Protein AF-A0A9E5BQ14-F1 (afdb_monomer_lite)

Foldseek 3Di:
DQPADQLGDPQDDPSCVQWPFAFDDDQDDDDPLADPVQWDWHAYPVRTIGIGGVSHTHTDGPPQDDFLDDVVDCVVPRDHDPFSFQWDKWKWAFFPQFQKTWIWTWGFRRQKTKIKIFMDHTNFFWWWKFKAQAFDPPIDSHDGPDTFDIDDRRGDMGIDMGRGGLVCQQPRFIKIWIAGVPDVVHTGIITTNHDQPDKDKWKWAFDPPLPKIWIWMWGFDPQKTKIKTFMDAQFEQWKFKFAAFPVDGHDGPGTFGGCNGRIGMDIGNHGPVVQVVGWIKIWTAHYPDPPHTGIITTD

pLDDT: mean 81.22, std 11.08, range [51.12, 97.94]

Secondary structure (DSSP, 8-state):
-TTPBTTB----THHHHHS-B-EESSPPPPPTT--GGGEEEEE-TTS-EEEEETTEEPB--TT--STT--TTTTGGGT---------EEEEEEE-TT----EEEEEEEETTEEEEEEEE---SS-EEEEEEESS-STTS---SEEEEE---SSS-EEEEEEESS-HHHHHHTTEEEEEEETTEEEEEEEEEEE---SSEEEEEEEE-TT----EEEEEEEETTEEEEEEEESSS--S-EEEEEEETTEEEEEEEEE---SSSEEEEEESS-HHHHHHS-EEEEEEETTEEEEEEEEEE-

Sequence (299 aa):
FTKDDPNVSNCAGGCALAWPPLITIEDPAPGEGVSAARIGTTARADGSKQVTFDSSPLYYYAKDEKPGDAMGQNVGGVWFVINNSQPTMIILGEQSGSGQTGTAVLSGWGSFTNVTINLSAGSLETELVHIHTGQCLPADLGGVAHALTSFEGGSGASLTNVEVSLSSLTAGGFAVNTHKAGEGSVYTSCGNIIASPDSLTIALGELNGSGQTGFATLSASGDQTQVVVSATAGISALAHIHEGSCATLGGVAHALSDTSGSISASAVEATLASLIAGSFAVNLHTDGNPGLYSSCGDI

Radius of gyration: 20.56 Å; chains: 1; bounding box: 52×46×59 Å

Structure (mmCIF, N/CA/C/O backbone):
data_AF-A0A9E5BQ14-F1
#
_entry.id   AF-A0A9E5BQ14-F1
#
loop_
_atom_site.group_PDB
_atom_site.id
_atom_site.type_symbol
_atom_site.label_atom_id
_atom_site.label_alt_id
_atom_site.label_comp_id
_atom_site.label_asym_id
_atom_site.label_entity_id
_atom_site.label_seq_id
_atom_site.pdbx_PDB_ins_code
_atom_site.Cartn_x
_atom_site.Cartn_y
_atom_site.Cartn_z
_atom_site.occupancy
_atom_site.B_iso_or_equiv
_atom_site.auth_seq_id
_atom_site.auth_comp_id
_atom_site.auth_asym_id
_atom_site.auth_atom_id
_atom_site.pdbx_PDB_model_num
ATOM 1 N N . PHE A 1 1 ? 15.850 0.105 -8.490 1.00 86.62 1 PHE A N 1
ATOM 2 C CA . PHE A 1 1 ? 17.199 0.645 -8.218 1.00 86.62 1 PHE A CA 1
ATOM 3 C C . PHE A 1 1 ? 17.140 2.142 -8.436 1.00 86.62 1 PHE A C 1
ATOM 5 O O . PHE A 1 1 ? 16.753 2.557 -9.514 1.00 86.62 1 PHE A O 1
ATOM 12 N N . THR A 1 2 ? 17.449 2.964 -7.436 1.00 79.19 2 THR A N 1
ATOM 13 C CA . THR A 1 2 ? 17.200 4.421 -7.508 1.00 79.19 2 THR A CA 1
ATOM 14 C C . THR A 1 2 ? 18.098 5.171 -8.485 1.00 79.19 2 THR A C 1
ATOM 16 O O . THR A 1 2 ? 17.890 6.356 -8.707 1.00 79.19 2 THR A O 1
ATOM 19 N N . LYS A 1 3 ? 19.107 4.504 -9.055 1.00 89.69 3 LYS A N 1
ATOM 20 C CA . LYS A 1 3 ? 19.948 5.077 -10.110 1.00 89.69 3 LYS A CA 1
ATOM 21 C C . LYS A 1 3 ? 19.473 4.718 -11.516 1.00 89.69 3 LYS A C 1
ATOM 23 O O . LYS A 1 3 ? 20.153 5.102 -12.456 1.00 89.69 3 LYS A O 1
ATOM 28 N N . ASP A 1 4 ? 18.398 3.948 -11.667 1.00 92.88 4 ASP A N 1
ATOM 29 C CA . ASP A 1 4 ? 17.767 3.725 -12.970 1.00 92.88 4 ASP A CA 1
ATOM 30 C C . ASP A 1 4 ? 16.881 4.914 -13.344 1.00 92.88 4 ASP A C 1
ATOM 32 O O . ASP A 1 4 ? 16.311 5.565 -12.467 1.00 92.88 4 ASP A O 1
ATOM 36 N N . ASP A 1 5 ? 16.734 5.149 -14.645 1.00 88.69 5 ASP A N 1
ATOM 37 C CA . ASP A 1 5 ? 15.731 6.065 -15.186 1.00 88.69 5 ASP A CA 1
ATOM 38 C C . ASP A 1 5 ? 14.496 5.261 -15.641 1.00 88.69 5 ASP A C 1
ATOM 40 O O . ASP A 1 5 ? 14.580 4.037 -15.820 1.00 88.69 5 ASP A O 1
ATOM 44 N N . PRO A 1 6 ? 13.335 5.904 -15.865 1.00 88.12 6 PRO A N 1
ATOM 45 C CA . PRO A 1 6 ? 12.161 5.216 -16.388 1.00 88.12 6 PRO A CA 1
ATOM 46 C C . PRO A 1 6 ? 12.477 4.450 -17.680 1.00 88.12 6 PRO A C 1
ATOM 48 O O . PRO A 1 6 ? 12.904 5.022 -18.681 1.00 88.12 6 PRO A O 1
ATOM 51 N N . ASN A 1 7 ? 12.254 3.138 -17.648 1.00 92.12 7 ASN A N 1
ATOM 52 C CA . ASN A 1 7 ? 12.563 2.169 -18.696 1.00 92.12 7 ASN A CA 1
ATOM 53 C C . ASN A 1 7 ? 14.042 2.130 -19.117 1.00 92.12 7 ASN A C 1
ATOM 55 O O . ASN A 1 7 ? 14.345 1.647 -20.204 1.00 92.12 7 ASN A O 1
ATOM 59 N N . VAL A 1 8 ? 14.986 2.567 -18.282 1.00 95.12 8 VAL A N 1
ATOM 60 C CA . VAL A 1 8 ? 16.423 2.493 -18.583 1.00 95.12 8 VAL A CA 1
ATOM 61 C C . VAL A 1 8 ? 17.176 1.905 -17.396 1.00 95.12 8 VAL A C 1
ATOM 63 O O . VAL A 1 8 ? 17.181 2.454 -16.299 1.00 95.12 8 VAL A O 1
ATOM 66 N N . SER A 1 9 ? 17.853 0.778 -17.630 1.00 96.12 9 SER A N 1
ATOM 67 C CA . SER A 1 9 ? 18.731 0.168 -16.632 1.00 96.12 9 SER A CA 1
ATOM 68 C C . SER A 1 9 ? 20.142 0.751 -16.702 1.00 96.12 9 SER A C 1
ATOM 70 O O . SER A 1 9 ? 20.840 0.583 -17.701 1.00 96.12 9 SER A O 1
ATOM 72 N N . ASN A 1 10 ? 20.594 1.334 -15.595 1.00 95.50 10 ASN A N 1
ATOM 73 C CA . ASN A 1 10 ? 21.969 1.777 -15.369 1.00 95.50 10 ASN A CA 1
ATOM 74 C C . ASN A 1 10 ? 22.814 0.705 -14.640 1.00 95.50 10 ASN A C 1
ATOM 76 O O . ASN A 1 10 ? 24.004 0.898 -14.377 1.00 95.50 10 ASN A O 1
ATOM 80 N N . CYS A 1 11 ? 22.225 -0.453 -14.319 1.00 95.56 11 CYS A N 1
ATOM 81 C CA . CYS A 1 11 ? 22.915 -1.581 -13.696 1.00 95.56 11 CYS A CA 1
ATOM 82 C C . CYS A 1 11 ? 23.506 -2.537 -14.745 1.00 95.56 11 CYS A C 1
ATOM 84 O O . CYS A 1 11 ? 22.791 -3.316 -15.376 1.00 95.56 11 CYS A O 1
ATOM 86 N N . ALA A 1 12 ? 24.832 -2.512 -14.910 1.00 93.75 12 ALA A N 1
ATOM 87 C CA . ALA A 1 12 ? 25.578 -3.378 -15.827 1.00 93.75 12 ALA A CA 1
ATOM 88 C C . ALA A 1 12 ? 26.864 -3.936 -15.187 1.00 93.75 12 ALA A C 1
ATOM 90 O O . ALA A 1 12 ? 27.286 -3.507 -14.108 1.00 93.75 12 ALA A O 1
ATOM 91 N N . GLY A 1 13 ? 27.501 -4.910 -15.846 1.00 93.19 13 GLY A N 1
ATOM 92 C CA . GLY A 1 13 ? 28.756 -5.512 -15.383 1.00 93.19 13 GLY A CA 1
ATOM 93 C C . GLY A 1 13 ? 28.634 -6.098 -13.974 1.00 93.19 13 GLY A C 1
ATOM 94 O O . GLY A 1 13 ? 27.704 -6.847 -13.691 1.00 93.19 13 GLY A O 1
ATOM 95 N N . GLY A 1 14 ? 29.542 -5.722 -13.068 1.00 93.75 14 GLY A N 1
ATOM 96 C CA . GLY A 1 14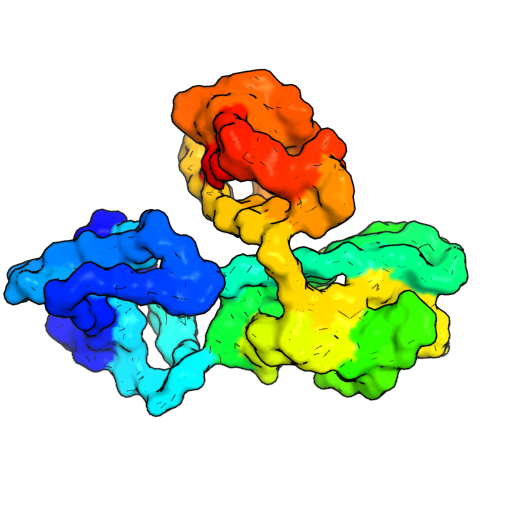 ? 29.525 -6.199 -11.679 1.00 93.75 14 GLY A CA 1
ATOM 97 C C . GLY A 1 14 ? 28.227 -5.893 -10.922 1.00 93.75 14 GLY A C 1
ATOM 98 O O . GLY A 1 14 ? 27.840 -6.673 -10.055 1.00 93.75 14 GLY A O 1
ATOM 99 N N . CYS A 1 15 ? 27.515 -4.818 -11.287 1.00 95.50 15 CYS A N 1
ATOM 100 C CA . CYS A 1 15 ? 26.188 -4.542 -10.738 1.00 95.50 15 CYS A CA 1
ATOM 101 C C . CYS A 1 15 ? 25.209 -5.664 -11.095 1.00 95.50 15 CYS A C 1
ATOM 103 O O . CYS A 1 15 ? 24.591 -6.231 -10.203 1.00 95.50 15 CYS A O 1
ATOM 105 N N . ALA A 1 16 ? 25.151 -6.044 -12.375 1.00 96.19 16 ALA A N 1
ATOM 106 C CA . ALA A 1 16 ? 24.256 -7.085 -12.876 1.00 96.19 16 ALA A CA 1
ATOM 107 C C . ALA A 1 16 ? 24.637 -8.501 -12.402 1.00 96.19 16 ALA A C 1
ATOM 109 O O . ALA A 1 16 ? 23.823 -9.412 -12.491 1.00 96.19 16 ALA A O 1
ATOM 110 N N . LEU A 1 17 ? 25.854 -8.702 -11.881 1.00 95.38 17 LEU A N 1
ATOM 111 C CA . LEU A 1 17 ? 26.227 -9.953 -11.210 1.00 95.38 17 LEU A CA 1
ATOM 112 C C . LEU A 1 17 ? 25.635 -10.041 -9.799 1.00 95.38 17 LEU A C 1
ATOM 114 O O . LEU A 1 17 ? 25.179 -11.103 -9.390 1.00 95.38 17 LEU A O 1
ATOM 118 N N . ALA A 1 18 ? 25.644 -8.934 -9.052 1.00 95.69 18 ALA A N 1
ATOM 119 C CA . ALA A 1 18 ? 25.029 -8.867 -7.726 1.00 95.69 18 ALA A CA 1
ATOM 120 C C . ALA A 1 18 ? 23.498 -8.729 -7.796 1.00 95.69 18 ALA A C 1
ATOM 122 O O . ALA A 1 18 ? 22.795 -9.195 -6.900 1.00 95.69 18 ALA A O 1
ATOM 123 N N . TRP A 1 19 ? 23.007 -8.113 -8.871 1.00 97.00 19 TRP A N 1
ATOM 124 C CA . TRP A 1 19 ? 21.605 -7.813 -9.137 1.00 97.00 19 TRP A CA 1
ATOM 125 C C . TRP A 1 19 ? 21.207 -8.284 -10.537 1.00 97.00 19 TRP A C 1
ATOM 127 O O . TRP A 1 19 ? 21.118 -7.464 -11.458 1.00 97.00 19 TRP A O 1
ATOM 137 N N . PRO A 1 20 ? 21.030 -9.599 -10.748 1.00 97.25 20 PRO A N 1
ATOM 138 C CA . PRO A 1 20 ? 20.687 -10.126 -12.062 1.00 97.25 20 PRO A CA 1
ATOM 139 C C . PRO A 1 20 ? 19.382 -9.514 -12.589 1.00 97.25 20 PRO A C 1
ATOM 141 O O . PRO A 1 20 ? 18.382 -9.514 -11.869 1.00 97.25 20 PRO A O 1
ATOM 144 N N . PRO A 1 21 ? 19.347 -8.986 -13.826 1.00 97.62 21 PRO A N 1
ATOM 145 C CA . PRO A 1 21 ? 18.123 -8.428 -14.389 1.00 97.62 21 PRO A CA 1
ATOM 146 C C . PRO A 1 21 ? 17.070 -9.523 -14.592 1.00 97.62 21 PRO A C 1
ATOM 148 O O . PRO A 1 21 ? 17.389 -10.642 -14.999 1.00 97.62 21 PRO A O 1
ATOM 151 N N . LEU A 1 22 ? 15.802 -9.190 -14.352 1.00 96.44 22 LEU A N 1
ATOM 152 C CA . LEU A 1 22 ? 14.678 -10.064 -14.674 1.00 96.44 22 LEU A CA 1
ATOM 153 C C . LEU A 1 22 ? 14.435 -10.041 -16.189 1.00 96.44 22 LEU A C 1
ATOM 155 O O . LEU A 1 22 ? 13.728 -9.176 -16.704 1.00 96.44 22 LEU A O 1
ATOM 159 N N . ILE A 1 23 ? 15.073 -10.962 -16.908 1.00 97.25 23 ILE A N 1
ATOM 160 C CA . ILE A 1 23 ? 14.964 -11.084 -18.367 1.00 97.25 23 ILE A CA 1
ATOM 161 C C . ILE A 1 23 ? 13.748 -11.927 -18.748 1.00 97.25 23 ILE A C 1
ATOM 163 O O . ILE A 1 23 ? 13.474 -12.949 -18.122 1.00 97.25 23 ILE A O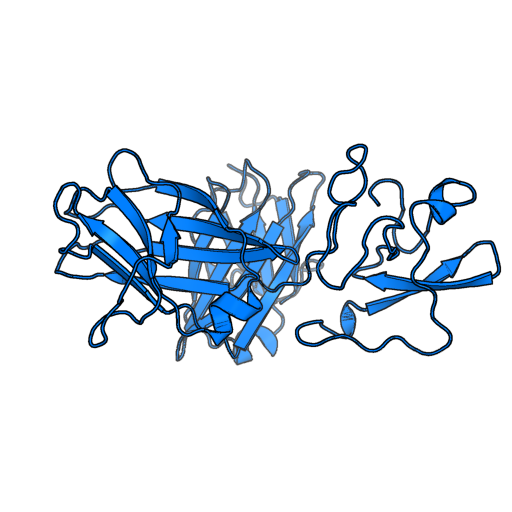 1
ATOM 167 N N . THR A 1 24 ? 13.056 -11.518 -19.809 1.00 96.38 24 THR A N 1
ATOM 168 C CA . THR A 1 24 ? 11.955 -12.269 -20.417 1.00 96.38 24 THR A CA 1
ATOM 169 C C . THR A 1 24 ? 12.159 -12.431 -21.921 1.00 96.38 24 THR A C 1
ATOM 171 O O . THR A 1 24 ? 12.806 -11.609 -22.570 1.00 96.38 24 THR A O 1
ATOM 174 N N . ILE A 1 25 ? 11.602 -13.507 -22.472 1.00 93.50 25 ILE A N 1
ATOM 175 C CA . ILE A 1 25 ? 11.537 -13.758 -23.920 1.00 93.50 25 ILE A CA 1
ATOM 176 C C . ILE A 1 25 ? 10.124 -13.443 -24.421 1.00 93.50 25 ILE A C 1
ATOM 178 O O . ILE A 1 25 ? 9.963 -12.724 -25.407 1.00 93.50 25 ILE A O 1
ATOM 182 N N . GLU A 1 26 ? 9.122 -13.926 -23.689 1.00 91.19 26 GLU A N 1
ATOM 183 C CA . GLU A 1 26 ? 7.700 -13.699 -23.941 1.00 91.19 26 GLU A CA 1
ATOM 184 C C . GLU A 1 26 ? 7.194 -12.441 -23.225 1.00 91.19 26 GLU A C 1
ATOM 186 O O . GLU A 1 26 ? 7.902 -11.831 -22.412 1.00 91.19 26 GLU A O 1
ATOM 191 N N . ASP A 1 27 ? 5.949 -12.063 -23.505 1.00 86.06 27 ASP A N 1
ATOM 192 C CA . ASP A 1 27 ? 5.287 -11.006 -22.752 1.00 86.06 27 ASP A CA 1
ATOM 193 C C . ASP A 1 27 ? 5.073 -11.457 -21.292 1.00 86.06 27 ASP A C 1
ATOM 195 O O . ASP A 1 27 ? 4.514 -12.532 -21.044 1.00 86.06 27 ASP A O 1
ATOM 199 N N . PRO A 1 28 ? 5.559 -10.682 -20.305 1.00 88.81 28 PRO A N 1
ATOM 200 C CA . PRO A 1 28 ? 5.472 -11.057 -18.901 1.00 88.81 28 PRO A CA 1
ATOM 201 C C . PRO A 1 28 ? 4.018 -11.038 -18.420 1.00 88.81 28 PRO A C 1
ATOM 203 O O . PRO A 1 28 ? 3.300 -10.056 -18.603 1.00 88.81 28 PRO A O 1
ATOM 206 N N . ALA A 1 29 ? 3.599 -12.115 -17.758 1.00 81.56 29 ALA A N 1
ATOM 207 C CA . ALA A 1 29 ? 2.299 -12.182 -17.103 1.00 81.56 29 ALA A CA 1
ATOM 208 C C . ALA A 1 29 ? 2.391 -11.627 -15.668 1.00 81.56 29 ALA A C 1
ATOM 210 O O . ALA A 1 29 ? 3.352 -11.944 -14.957 1.00 81.56 29 ALA A O 1
ATOM 211 N N . PRO A 1 30 ? 1.409 -10.829 -15.214 1.00 73.56 30 PRO A N 1
ATOM 212 C CA . PRO A 1 30 ? 1.342 -10.405 -13.823 1.00 73.56 30 PRO A CA 1
ATOM 213 C C . PRO A 1 30 ? 1.108 -11.603 -12.891 1.00 73.56 30 PRO A C 1
ATOM 215 O O . PRO A 1 30 ? 0.369 -12.533 -13.219 1.00 73.56 30 PRO A O 1
ATOM 218 N N . GLY A 1 31 ? 1.725 -11.559 -11.709 1.00 67.69 31 GLY A N 1
ATOM 219 C CA . GLY A 1 31 ? 1.365 -12.442 -10.600 1.00 67.69 31 GLY A CA 1
ATOM 220 C C . GLY A 1 31 ? 0.017 -12.062 -9.978 1.00 67.69 31 GLY A C 1
ATOM 221 O O . GLY A 1 31 ? -0.567 -11.026 -10.296 1.00 67.69 31 GLY A O 1
ATOM 222 N N . GLU A 1 32 ? -0.473 -12.890 -9.060 1.00 57.09 32 GLU A N 1
ATOM 223 C CA . GLU A 1 32 ? -1.693 -12.595 -8.301 1.00 57.09 32 GLU A CA 1
ATOM 224 C C . GLU A 1 32 ? -1.582 -11.241 -7.570 1.00 57.09 32 GLU A C 1
ATOM 226 O O . GLU A 1 32 ? -0.540 -10.911 -7.001 1.00 57.09 32 GLU A O 1
ATOM 231 N N . GLY A 1 33 ? -2.639 -10.423 -7.634 1.00 51.12 33 GLY A N 1
ATOM 232 C CA . GLY A 1 33 ? -2.662 -9.079 -7.041 1.00 51.12 33 GLY A CA 1
ATOM 233 C C . GLY A 1 33 ? -1.842 -8.015 -7.788 1.00 51.12 33 GLY A C 1
ATOM 234 O O . GLY A 1 33 ? -1.763 -6.874 -7.330 1.00 51.12 33 GLY A O 1
ATOM 235 N N . VAL A 1 34 ? -1.232 -8.348 -8.930 1.00 61.62 34 VAL A N 1
ATOM 236 C CA . VAL A 1 34 ? -0.487 -7.410 -9.783 1.00 61.62 34 VAL A CA 1
ATOM 237 C C . VAL A 1 34 ? -1.367 -6.960 -10.951 1.00 61.62 34 VAL A C 1
ATOM 239 O O . VAL A 1 34 ? -1.858 -7.780 -11.724 1.00 61.62 34 VAL A O 1
ATOM 242 N N . SER A 1 35 ? -1.544 -5.648 -11.127 1.00 62.16 35 SER A N 1
ATOM 243 C CA . SER A 1 35 ? -2.227 -5.119 -12.316 1.00 62.16 35 SER A CA 1
ATOM 244 C C . SER A 1 35 ? -1.367 -5.318 -13.565 1.00 62.16 35 SER A C 1
ATOM 246 O O . SER A 1 35 ? -0.206 -4.905 -13.598 1.00 62.16 35 SER A O 1
ATOM 248 N N . ALA A 1 36 ? -1.954 -5.886 -14.623 1.00 71.50 36 ALA A N 1
ATOM 249 C CA . ALA A 1 36 ? -1.288 -6.063 -15.915 1.00 71.50 36 ALA A CA 1
ATOM 250 C C . ALA A 1 36 ? -0.784 -4.735 -16.507 1.00 71.50 36 ALA A C 1
ATOM 252 O O . ALA A 1 36 ? 0.254 -4.716 -17.156 1.00 71.50 36 ALA A O 1
ATOM 253 N N . ALA A 1 37 ? -1.478 -3.622 -16.243 1.00 74.56 37 ALA A N 1
ATOM 254 C CA . ALA A 1 37 ? -1.110 -2.299 -16.753 1.00 74.56 37 ALA A CA 1
ATOM 255 C C . ALA A 1 37 ? 0.212 -1.766 -16.173 1.00 74.56 37 ALA A C 1
ATOM 257 O O . ALA A 1 37 ? 0.842 -0.897 -16.770 1.00 74.56 37 ALA A O 1
ATOM 258 N N . ARG A 1 38 ? 0.634 -2.288 -15.016 1.00 75.62 38 ARG A N 1
ATOM 259 C CA . ARG A 1 38 ? 1.880 -1.897 -14.343 1.00 75.62 38 ARG A CA 1
ATOM 260 C C . ARG A 1 38 ? 3.075 -2.699 -14.834 1.00 75.62 38 ARG A C 1
ATOM 262 O O . ARG A 1 38 ? 4.209 -2.312 -14.573 1.00 75.62 38 ARG A O 1
ATOM 269 N N . ILE A 1 39 ? 2.837 -3.809 -15.529 1.00 87.31 39 ILE A N 1
ATOM 270 C CA . ILE A 1 39 ? 3.883 -4.678 -16.052 1.00 87.31 39 ILE A CA 1
ATOM 271 C C . ILE A 1 39 ? 4.241 -4.245 -17.470 1.00 87.31 39 ILE A C 1
ATOM 273 O O . ILE A 1 39 ? 3.391 -4.139 -18.350 1.00 87.31 39 ILE A O 1
ATOM 277 N N . GLY A 1 40 ? 5.530 -4.021 -17.692 1.00 91.94 40 GLY A N 1
ATOM 278 C CA . GLY A 1 40 ? 6.072 -3.652 -18.988 1.00 91.94 40 GLY A CA 1
ATOM 279 C C . GLY A 1 40 ? 7.380 -4.366 -19.275 1.00 91.94 40 GLY A C 1
ATOM 280 O O . GLY A 1 40 ? 7.805 -5.279 -18.562 1.00 91.94 40 GLY A O 1
ATOM 281 N N . THR A 1 41 ? 8.035 -3.938 -20.350 1.00 96.75 41 THR A N 1
ATOM 282 C CA . THR A 1 41 ? 9.391 -4.381 -20.665 1.00 96.75 41 THR A CA 1
ATOM 283 C C . THR A 1 41 ? 10.232 -3.233 -21.205 1.00 96.75 41 THR A C 1
ATOM 285 O O . THR A 1 41 ? 9.706 -2.287 -21.788 1.00 96.75 41 THR A O 1
ATOM 288 N N . THR A 1 42 ? 11.548 -3.333 -21.032 1.00 96.75 42 THR A N 1
ATOM 289 C CA . THR A 1 42 ? 12.526 -2.441 -21.653 1.00 96.75 42 THR A CA 1
ATOM 290 C C . THR A 1 42 ? 13.673 -3.222 -22.285 1.00 96.75 42 THR A C 1
ATOM 292 O O . THR A 1 42 ? 14.011 -4.325 -21.850 1.00 96.75 42 THR A O 1
ATOM 295 N N . ALA A 1 43 ? 14.276 -2.655 -23.328 1.00 96.38 43 ALA A N 1
ATOM 296 C CA . ALA A 1 43 ? 15.465 -3.205 -23.957 1.00 96.38 43 ALA A CA 1
ATOM 297 C C . ALA A 1 43 ? 16.724 -2.786 -23.187 1.00 96.38 43 ALA A C 1
ATOM 299 O O . ALA A 1 43 ? 16.926 -1.614 -22.868 1.00 96.38 43 ALA A O 1
ATOM 300 N N . ARG A 1 44 ? 17.604 -3.749 -22.924 1.00 95.94 44 ARG A N 1
ATOM 301 C CA . ARG A 1 44 ? 18.932 -3.506 -22.360 1.00 95.94 44 ARG A CA 1
ATOM 302 C C . ARG A 1 44 ? 19.951 -3.246 -23.469 1.00 95.94 44 ARG A C 1
ATOM 304 O O . ARG A 1 44 ? 19.738 -3.587 -24.631 1.00 95.94 44 ARG A O 1
ATOM 311 N N . ALA A 1 45 ? 21.102 -2.684 -23.097 1.00 90.38 45 ALA A N 1
ATOM 312 C CA . ALA A 1 45 ? 22.192 -2.384 -24.032 1.00 90.38 45 ALA A CA 1
ATOM 313 C C . ALA A 1 45 ? 22.765 -3.629 -24.740 1.00 90.38 45 ALA A C 1
ATOM 315 O O . ALA A 1 45 ? 23.318 -3.517 -25.830 1.00 90.38 45 ALA A O 1
ATOM 316 N N . ASP A 1 46 ? 22.624 -4.810 -24.133 1.00 89.88 46 ASP A N 1
ATOM 317 C CA . ASP A 1 46 ? 23.017 -6.101 -24.712 1.00 89.88 46 ASP A CA 1
ATOM 318 C C . ASP A 1 46 ? 21.939 -6.719 -25.629 1.00 89.88 46 ASP A C 1
ATOM 320 O O . ASP A 1 46 ? 22.132 -7.812 -26.157 1.00 89.88 46 ASP A O 1
ATOM 324 N N . GLY A 1 47 ? 20.814 -6.026 -25.835 1.00 92.38 47 GLY A N 1
ATOM 325 C CA . GLY A 1 47 ? 19.693 -6.471 -26.661 1.00 92.38 47 GLY A CA 1
ATOM 326 C C . GLY A 1 47 ? 18.692 -7.381 -25.945 1.00 92.38 47 GLY A C 1
ATOM 327 O O . GLY A 1 47 ? 17.671 -7.727 -26.537 1.00 92.38 47 GLY A O 1
ATOM 328 N N . SER A 1 48 ? 18.937 -7.761 -24.687 1.00 95.88 48 SER A N 1
ATOM 329 C CA . SER A 1 48 ? 17.968 -8.536 -23.906 1.00 95.88 48 SER A CA 1
ATOM 330 C C . SER A 1 48 ? 16.762 -7.686 -23.486 1.00 95.88 48 SER A C 1
ATOM 332 O O . SER A 1 48 ? 16.859 -6.467 -23.315 1.00 95.88 48 SER A O 1
ATOM 334 N N . LYS A 1 49 ? 15.602 -8.333 -23.326 1.00 97.69 49 LYS A N 1
ATOM 335 C CA . LYS A 1 49 ? 14.360 -7.695 -22.878 1.00 97.69 49 LYS A CA 1
ATOM 336 C C . LYS A 1 49 ? 14.188 -7.928 -21.376 1.00 97.69 49 LYS A C 1
ATOM 338 O O . LYS A 1 49 ? 14.108 -9.067 -20.924 1.00 97.69 49 LYS A O 1
ATOM 343 N N . GLN A 1 50 ? 14.147 -6.853 -20.603 1.00 97.94 50 GLN A N 1
ATOM 344 C CA . GLN A 1 50 ? 13.992 -6.877 -19.151 1.00 97.94 50 GLN A CA 1
ATOM 345 C C . GLN A 1 50 ? 12.570 -6.485 -18.766 1.00 97.94 50 GLN A C 1
ATOM 347 O O . GLN A 1 50 ? 12.006 -5.567 -19.357 1.00 97.94 50 GLN A O 1
ATOM 352 N N . VAL A 1 51 ? 12.001 -7.152 -17.767 1.00 96.69 51 VAL A N 1
ATOM 353 C CA . VAL A 1 51 ? 10.683 -6.810 -17.222 1.00 96.69 51 VAL A CA 1
ATOM 354 C C . VAL A 1 51 ? 10.769 -5.502 -16.434 1.00 96.69 51 VAL A C 1
ATOM 356 O O . VAL A 1 51 ? 11.735 -5.267 -15.700 1.00 96.69 51 VAL A O 1
ATOM 359 N N . THR A 1 52 ? 9.755 -4.655 -16.582 1.00 93.75 52 THR A N 1
ATOM 360 C CA . THR A 1 52 ? 9.580 -3.428 -15.804 1.00 93.75 52 THR A CA 1
ATOM 361 C C . THR A 1 52 ? 8.287 -3.478 -14.996 1.00 93.75 52 THR A C 1
ATOM 363 O O . THR A 1 52 ? 7.329 -4.153 -15.372 1.00 93.75 52 THR A O 1
ATOM 366 N N . PHE A 1 53 ? 8.272 -2.759 -13.877 1.00 87.75 53 PHE A N 1
ATOM 367 C CA . PHE A 1 53 ? 7.080 -2.484 -13.080 1.00 87.75 53 PHE A CA 1
ATOM 368 C C . PHE A 1 53 ? 6.958 -0.974 -12.894 1.00 87.75 53 PHE A C 1
ATOM 370 O O . PHE A 1 53 ? 7.905 -0.363 -12.402 1.00 87.75 53 PHE A O 1
ATOM 377 N N . ASP A 1 54 ? 5.856 -0.358 -13.321 1.00 80.94 54 ASP A N 1
ATOM 378 C CA . ASP A 1 54 ? 5.693 1.105 -13.384 1.00 80.94 54 ASP A CA 1
ATOM 379 C C . ASP A 1 54 ? 6.915 1.795 -14.010 1.00 80.94 54 ASP A C 1
ATOM 381 O O . ASP A 1 54 ? 7.500 2.730 -13.467 1.00 80.94 54 ASP A O 1
ATOM 385 N N . SER A 1 55 ? 7.366 1.268 -15.152 1.00 86.56 55 SER A N 1
ATOM 386 C CA . SER A 1 55 ? 8.587 1.701 -15.847 1.00 86.56 55 SER A CA 1
ATOM 387 C C . SER A 1 55 ? 9.907 1.504 -15.080 1.00 86.56 55 SER A C 1
ATOM 389 O O . SER A 1 55 ? 10.962 1.833 -15.612 1.00 86.56 55 SER A O 1
ATOM 391 N N . SER A 1 56 ? 9.913 0.927 -13.879 1.00 90.56 56 SER A N 1
ATOM 392 C CA . SER A 1 56 ? 11.145 0.594 -13.152 1.00 90.56 56 SER A CA 1
ATOM 393 C C . SER A 1 56 ? 11.690 -0.768 -13.596 1.00 90.56 56 SER A C 1
ATOM 395 O O . SER A 1 56 ? 10.966 -1.761 -13.482 1.00 90.56 56 SER A O 1
ATOM 397 N N . PRO A 1 57 ? 12.947 -0.875 -14.068 1.00 96.25 57 PRO A N 1
ATOM 398 C CA . PRO A 1 57 ? 13.565 -2.164 -14.379 1.00 96.25 57 PRO A CA 1
ATOM 399 C C . PRO A 1 57 ? 13.632 -3.087 -13.154 1.00 96.25 57 PRO A C 1
ATOM 401 O O . PRO A 1 57 ? 14.038 -2.669 -12.067 1.00 96.25 57 PRO A O 1
ATOM 404 N N . LEU A 1 58 ? 13.243 -4.353 -13.332 1.00 94.88 58 LEU A N 1
ATOM 405 C CA . LEU A 1 58 ? 13.206 -5.352 -12.261 1.00 94.88 58 LEU A CA 1
ATOM 406 C C . LEU A 1 58 ? 14.471 -6.206 -12.216 1.00 94.88 58 LEU A C 1
ATOM 408 O O . LEU A 1 58 ? 15.005 -6.609 -13.252 1.00 94.88 58 LEU A O 1
ATOM 412 N N . TYR A 1 59 ? 14.919 -6.528 -11.006 1.00 95.88 59 TYR A N 1
ATOM 413 C CA . TYR A 1 59 ? 16.115 -7.329 -10.757 1.00 95.88 59 TYR A CA 1
ATOM 414 C C . TYR A 1 59 ? 15.848 -8.345 -9.656 1.00 95.88 59 TYR A C 1
ATOM 416 O O . TYR A 1 59 ? 15.068 -8.092 -8.740 1.00 95.88 59 TYR A O 1
ATOM 424 N N . TYR A 1 60 ? 16.561 -9.458 -9.730 1.00 94.06 60 TYR A N 1
ATOM 425 C CA . TYR A 1 60 ? 16.787 -10.349 -8.604 1.00 94.06 60 TYR A CA 1
ATOM 426 C C . TYR A 1 60 ? 17.932 -9.824 -7.742 1.00 94.06 60 TYR A C 1
ATOM 428 O O . TYR A 1 60 ? 18.750 -9.027 -8.207 1.00 94.06 60 TYR A O 1
ATOM 436 N N . TYR A 1 61 ? 18.048 -10.334 -6.517 1.00 93.94 61 TYR A N 1
ATOM 437 C CA . TYR A 1 61 ? 19.257 -10.186 -5.720 1.00 93.94 61 TYR A CA 1
ATOM 438 C C . TYR A 1 61 ? 19.986 -11.523 -5.612 1.00 93.94 61 TYR A C 1
ATOM 440 O O . TYR A 1 61 ? 19.398 -12.533 -5.244 1.00 93.94 61 TYR A O 1
ATOM 448 N N . ALA A 1 62 ? 21.288 -11.540 -5.901 1.00 94.19 62 ALA A N 1
ATOM 449 C CA . ALA A 1 62 ? 22.067 -12.779 -5.969 1.00 94.19 62 ALA A CA 1
ATOM 450 C C . ALA A 1 62 ? 22.204 -13.529 -4.629 1.00 94.19 62 ALA A C 1
ATOM 452 O O . ALA A 1 62 ? 22.698 -14.654 -4.622 1.00 94.19 62 ALA A O 1
ATOM 453 N N . LYS A 1 63 ? 21.829 -12.907 -3.502 1.00 87.94 63 LYS A N 1
ATOM 454 C CA . LYS A 1 63 ? 21.835 -13.553 -2.180 1.00 87.94 63 LYS A CA 1
ATOM 455 C C . LYS A 1 63 ? 20.449 -13.959 -1.682 1.00 87.94 63 LYS A C 1
ATOM 457 O O . LYS A 1 63 ? 20.373 -14.514 -0.594 1.00 87.94 63 LYS A O 1
ATOM 462 N N . ASP A 1 64 ? 19.388 -13.661 -2.426 1.00 86.38 64 ASP A N 1
ATOM 463 C CA . ASP A 1 64 ? 18.073 -14.215 -2.113 1.00 86.38 64 ASP A CA 1
ATOM 464 C C . ASP A 1 64 ? 18.083 -15.699 -2.522 1.00 86.38 64 ASP A C 1
ATOM 466 O O . ASP A 1 64 ? 18.431 -16.035 -3.656 1.00 86.38 64 ASP A O 1
ATOM 470 N N . GLU A 1 65 ? 17.757 -16.601 -1.594 1.00 84.06 65 GLU A N 1
ATOM 471 C CA . GLU A 1 65 ? 17.875 -18.055 -1.790 1.00 84.06 65 GLU A CA 1
ATOM 472 C C . GLU A 1 65 ? 16.517 -18.726 -2.013 1.00 84.06 65 GLU A C 1
ATOM 474 O O . GLU A 1 65 ? 16.428 -19.768 -2.668 1.00 84.06 65 GLU A O 1
ATOM 479 N N . LYS A 1 66 ? 15.445 -18.135 -1.482 1.00 78.81 66 LYS A N 1
ATOM 480 C CA . LYS A 1 66 ? 14.078 -18.649 -1.606 1.00 78.81 66 LYS A CA 1
ATOM 481 C C . LYS A 1 66 ? 13.078 -17.532 -1.923 1.00 78.81 66 LYS A C 1
ATOM 483 O O . LYS A 1 66 ? 13.324 -16.367 -1.611 1.00 78.81 66 LYS A O 1
ATOM 488 N N . PRO A 1 67 ? 11.914 -17.874 -2.508 1.00 73.00 67 PRO A N 1
ATOM 489 C CA . PRO A 1 67 ? 10.831 -16.916 -2.690 1.00 73.00 67 PRO A CA 1
ATOM 490 C C . PRO A 1 67 ? 10.482 -16.199 -1.380 1.00 73.00 67 PRO A C 1
ATOM 492 O O . PRO A 1 67 ? 10.316 -16.839 -0.341 1.00 73.00 67 PRO A O 1
ATOM 495 N N . GLY A 1 68 ? 10.359 -14.874 -1.450 1.00 65.00 68 GLY A N 1
ATOM 496 C CA . GLY A 1 68 ? 10.057 -14.022 -0.299 1.00 65.00 68 GLY A CA 1
ATOM 497 C C . GLY A 1 68 ? 11.281 -13.482 0.440 1.00 65.00 68 GLY A C 1
ATOM 498 O O . GLY A 1 68 ? 11.106 -12.598 1.278 1.00 65.00 68 GLY A O 1
ATOM 499 N N . ASP A 1 69 ? 12.494 -13.945 0.121 1.00 73.62 69 ASP A N 1
ATOM 500 C CA . ASP A 1 69 ? 13.704 -13.272 0.585 1.00 73.62 69 ASP A CA 1
ATOM 501 C C . ASP A 1 69 ? 13.769 -11.850 0.008 1.00 73.62 69 ASP A C 1
ATOM 503 O O . ASP A 1 69 ? 13.398 -11.589 -1.137 1.00 73.62 69 ASP A O 1
ATOM 507 N N . ALA A 1 70 ? 14.213 -10.923 0.850 1.00 73.31 70 ALA A N 1
ATOM 508 C CA . ALA A 1 70 ? 14.375 -9.513 0.529 1.00 73.31 70 ALA A CA 1
ATOM 509 C C . ALA A 1 70 ? 15.711 -9.000 1.086 1.00 73.31 70 ALA A C 1
ATOM 511 O O . ALA A 1 70 ? 15.803 -7.873 1.575 1.00 73.31 70 ALA A O 1
ATOM 512 N N . MET A 1 71 ? 16.765 -9.826 1.052 1.00 75.25 71 MET A N 1
ATOM 513 C CA . MET A 1 71 ? 18.069 -9.485 1.644 1.00 75.25 71 MET A CA 1
ATOM 514 C C . MET A 1 71 ? 18.756 -8.332 0.907 1.00 75.25 71 MET A C 1
ATOM 516 O O . MET A 1 71 ? 19.683 -7.708 1.425 1.00 75.25 71 MET A O 1
ATOM 520 N N . GLY A 1 72 ? 18.296 -8.052 -0.310 1.00 77.69 72 GLY A N 1
ATOM 521 C CA . GLY A 1 72 ? 18.707 -6.907 -1.103 1.00 77.69 72 GLY A CA 1
ATOM 522 C C . GLY A 1 72 ? 18.092 -5.577 -0.648 1.00 77.69 72 GLY A C 1
ATOM 523 O O . GLY A 1 72 ? 18.576 -4.510 -1.040 1.00 77.69 72 GLY A O 1
ATOM 524 N N . GLN A 1 73 ? 17.040 -5.605 0.172 1.00 75.94 73 GLN A N 1
ATOM 525 C CA . GLN A 1 73 ? 16.333 -4.399 0.587 1.00 75.94 73 GLN A CA 1
ATOM 526 C C . GLN A 1 73 ? 17.286 -3.393 1.240 1.00 75.94 73 GLN A C 1
ATOM 528 O O . GLN A 1 73 ? 18.030 -3.703 2.168 1.00 75.94 73 GLN A O 1
ATOM 533 N N . ASN A 1 74 ? 17.233 -2.160 0.745 1.00 65.81 74 ASN A N 1
ATOM 534 C CA . ASN A 1 74 ? 18.033 -1.018 1.168 1.00 65.81 74 ASN A CA 1
ATOM 535 C C . ASN A 1 74 ? 19.563 -1.215 1.078 1.00 65.81 74 ASN A C 1
ATOM 537 O O . ASN A 1 74 ? 20.332 -0.430 1.641 1.00 65.81 74 ASN A O 1
ATOM 541 N N . VAL A 1 75 ? 20.053 -2.228 0.353 1.00 72.25 75 VAL A N 1
ATOM 542 C CA . VAL A 1 75 ? 21.497 -2.422 0.166 1.00 72.25 75 VAL A CA 1
ATOM 543 C C . VAL A 1 75 ? 22.087 -1.190 -0.521 1.00 72.25 75 VAL A C 1
ATOM 545 O O . VAL A 1 75 ? 21.658 -0.772 -1.596 1.00 72.25 75 VAL A O 1
ATOM 548 N N . GLY A 1 76 ? 23.072 -0.570 0.130 1.00 73.00 76 GLY A N 1
ATOM 549 C CA . GLY A 1 76 ? 23.714 0.649 -0.364 1.00 73.00 76 GLY A CA 1
ATOM 550 C C . GLY A 1 76 ? 22.786 1.864 -0.485 1.00 73.00 76 GLY A C 1
ATOM 551 O O . GLY A 1 76 ? 23.160 2.807 -1.175 1.00 73.00 76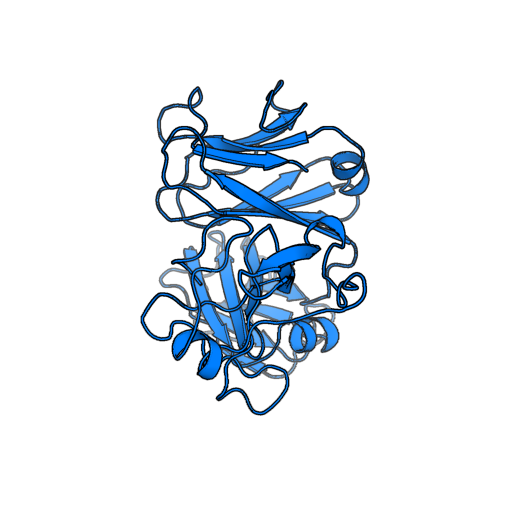 GLY A O 1
ATOM 552 N N . GLY A 1 77 ? 21.595 1.843 0.129 1.00 70.12 77 GLY A N 1
ATOM 553 C CA . GLY A 1 77 ? 20.629 2.948 0.088 1.00 70.12 77 GLY A CA 1
ATOM 554 C C . GLY A 1 77 ? 19.942 3.161 -1.263 1.00 70.12 77 GLY A C 1
ATOM 555 O O . GLY A 1 77 ? 19.346 4.210 -1.489 1.00 70.12 77 GLY A O 1
ATOM 556 N N . VAL A 1 78 ? 20.079 2.215 -2.197 1.00 75.44 78 VAL A N 1
ATOM 557 C CA . VAL A 1 78 ? 19.667 2.407 -3.601 1.00 75.44 78 VAL A CA 1
ATOM 558 C C . VAL A 1 78 ? 18.872 1.239 -4.181 1.00 75.44 78 VAL A C 1
ATOM 560 O O . VAL A 1 78 ? 18.337 1.339 -5.28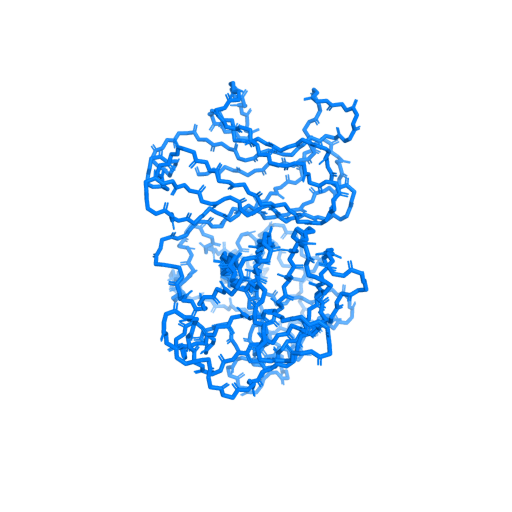7 1.00 75.44 78 VAL A O 1
ATOM 563 N N . TRP A 1 79 ? 18.770 0.133 -3.450 1.00 81.25 79 TRP A N 1
ATOM 564 C CA . TRP A 1 79 ? 18.041 -1.056 -3.869 1.00 81.25 79 TRP A CA 1
ATOM 565 C C . TRP A 1 79 ? 16.809 -1.243 -3.012 1.00 81.25 79 TRP A C 1
ATOM 567 O O . TRP A 1 79 ? 16.911 -1.280 -1.793 1.00 81.25 79 TRP A O 1
ATOM 577 N N . PHE A 1 80 ? 15.651 -1.352 -3.650 1.00 75.19 80 PHE A N 1
ATOM 578 C CA . PHE A 1 80 ? 14.382 -1.474 -2.954 1.00 75.19 80 PHE A CA 1
ATOM 579 C C . PHE A 1 80 ? 13.534 -2.541 -3.632 1.00 75.19 80 PHE A C 1
ATOM 581 O O . PHE A 1 80 ? 13.488 -2.602 -4.864 1.00 75.19 80 PHE A O 1
ATOM 588 N N . VAL A 1 81 ? 12.893 -3.378 -2.821 1.00 77.75 81 VAL A N 1
ATOM 589 C CA . VAL A 1 81 ? 11.881 -4.333 -3.266 1.00 77.75 81 VAL A CA 1
ATOM 590 C C . VAL A 1 81 ? 10.713 -3.550 -3.848 1.00 77.75 81 VAL A C 1
ATOM 592 O O . VAL A 1 81 ? 10.250 -2.576 -3.251 1.00 77.75 81 VAL A O 1
ATOM 595 N N . ILE A 1 82 ? 10.228 -3.984 -5.009 1.00 73.81 82 ILE A N 1
ATOM 596 C CA . ILE A 1 82 ? 8.977 -3.469 -5.553 1.00 73.81 82 ILE A CA 1
ATOM 597 C C . ILE A 1 82 ? 7.846 -3.964 -4.665 1.00 73.81 82 ILE A C 1
ATOM 599 O O . ILE A 1 82 ? 7.540 -5.156 -4.619 1.00 73.81 82 ILE A O 1
ATOM 603 N N . ASN A 1 83 ? 7.240 -3.031 -3.940 1.00 61.69 83 ASN A N 1
ATOM 604 C CA . ASN A 1 83 ? 6.047 -3.315 -3.177 1.00 61.69 83 ASN A CA 1
ATOM 605 C C . ASN A 1 83 ? 4.835 -3.278 -4.119 1.00 61.69 83 ASN A C 1
ATOM 607 O O . ASN A 1 83 ? 4.364 -2.206 -4.493 1.00 61.69 83 ASN A O 1
ATOM 611 N N . ASN A 1 84 ? 4.354 -4.456 -4.517 1.00 53.66 84 ASN A N 1
ATOM 612 C CA . ASN A 1 84 ? 3.067 -4.608 -5.197 1.00 53.66 84 ASN A CA 1
ATOM 613 C C . ASN A 1 84 ? 1.953 -5.067 -4.235 1.00 53.66 84 ASN A C 1
ATOM 615 O O . ASN A 1 84 ? 0.827 -5.308 -4.657 1.00 53.66 84 ASN A O 1
ATOM 619 N N . SER A 1 85 ? 2.228 -5.205 -2.937 1.00 56.09 85 SER A N 1
ATOM 620 C CA . SER A 1 85 ? 1.164 -5.536 -1.994 1.00 56.09 85 SER A CA 1
ATOM 621 C C . SER A 1 85 ? 0.226 -4.341 -1.916 1.00 56.09 85 SER A C 1
ATOM 623 O O . SER A 1 85 ? 0.604 -3.294 -1.389 1.00 56.09 85 SER A O 1
ATOM 625 N N . GLN A 1 86 ? -0.987 -4.488 -2.449 1.00 60.19 86 GLN A N 1
ATOM 626 C CA . GLN A 1 86 ? -2.033 -3.510 -2.193 1.00 60.19 86 GLN A CA 1
ATOM 627 C C . GLN A 1 86 ? -2.228 -3.457 -0.675 1.00 60.19 86 GLN A C 1
ATOM 629 O O . GLN A 1 86 ? -2.484 -4.504 -0.064 1.00 60.19 86 GLN A O 1
ATOM 634 N N . PRO A 1 87 ? -2.018 -2.295 -0.036 1.00 67.75 87 PRO A N 1
ATOM 635 C CA . PRO A 1 87 ? -2.212 -2.177 1.391 1.00 67.75 87 PRO A CA 1
ATOM 636 C C . PRO A 1 87 ? -3.644 -2.577 1.733 1.00 67.75 87 PRO A C 1
ATOM 638 O O . PRO A 1 87 ? -4.606 -2.118 1.124 1.00 67.75 87 PRO A O 1
ATOM 641 N N . THR A 1 88 ? -3.787 -3.454 2.714 1.00 74.50 88 THR A N 1
ATOM 642 C CA . THR A 1 88 ? -5.096 -3.847 3.217 1.00 74.50 88 THR A CA 1
ATOM 643 C C . THR A 1 88 ? -5.510 -2.863 4.300 1.00 74.50 88 THR A C 1
ATOM 645 O O . THR A 1 88 ? -4.864 -2.763 5.343 1.00 74.50 88 THR A O 1
ATOM 648 N N . MET A 1 89 ? -6.581 -2.120 4.039 1.00 73.31 89 MET A N 1
ATOM 649 C CA . MET A 1 89 ? -7.225 -1.254 5.018 1.00 73.31 89 MET A CA 1
ATOM 650 C C . MET A 1 89 ? -8.228 -2.051 5.845 1.00 73.31 89 MET A C 1
ATOM 652 O O . MET A 1 89 ? -9.165 -2.624 5.300 1.00 73.31 89 MET A O 1
ATOM 656 N N . ILE A 1 90 ? -8.088 -1.983 7.163 1.00 81.12 90 ILE A N 1
ATOM 657 C CA . ILE A 1 90 ? -9.050 -2.502 8.126 1.00 81.12 90 ILE A CA 1
ATOM 658 C C . ILE A 1 90 ? -9.648 -1.335 8.909 1.00 81.12 90 ILE A C 1
ATOM 660 O O . ILE A 1 90 ? -8.919 -0.521 9.480 1.00 81.12 90 ILE A O 1
ATOM 664 N N . ILE A 1 91 ? -10.977 -1.268 8.965 1.00 76.44 91 ILE A N 1
ATOM 665 C CA . ILE A 1 91 ? -11.689 -0.346 9.852 1.00 76.44 91 ILE A CA 1
ATOM 666 C C . ILE A 1 91 ? -11.753 -0.950 11.250 1.00 76.44 91 ILE A C 1
ATOM 668 O O . ILE A 1 91 ? -12.202 -2.083 11.421 1.00 76.44 91 ILE A O 1
ATOM 672 N N . LEU A 1 92 ? -11.323 -0.180 12.246 1.00 83.50 92 LEU A N 1
ATOM 673 C CA . LEU A 1 92 ? -11.449 -0.527 13.654 1.00 83.50 92 LEU A CA 1
ATOM 674 C C . LEU A 1 92 ? -12.738 0.100 14.187 1.00 83.50 92 LEU A C 1
ATOM 676 O O . LEU A 1 92 ? -12.799 1.301 14.461 1.00 83.50 92 LEU A O 1
ATOM 680 N N . GLY A 1 93 ? -13.781 -0.721 14.278 1.00 80.44 93 GLY A N 1
ATOM 681 C CA . GLY A 1 93 ? -15.076 -0.319 14.812 1.00 80.44 93 GLY A CA 1
ATOM 682 C C . GLY A 1 93 ? -15.051 -0.231 16.334 1.00 80.44 93 GLY A C 1
ATOM 683 O O . GLY A 1 93 ? -14.329 -0.985 16.989 1.00 80.44 93 GLY A O 1
ATOM 684 N N . GLU A 1 94 ? -15.860 0.672 16.881 1.00 85.31 94 GLU A N 1
ATOM 685 C CA . GLU A 1 94 ? -16.030 0.854 18.322 1.00 85.31 94 GLU A CA 1
ATOM 686 C C . GLU A 1 94 ? -16.444 -0.450 19.018 1.00 85.31 94 GLU A C 1
ATOM 688 O O . GLU A 1 94 ? -17.282 -1.209 18.526 1.00 85.31 94 GLU A O 1
ATOM 693 N N . GLN A 1 95 ? -15.876 -0.686 20.200 1.00 84.12 95 GLN A N 1
ATOM 694 C CA . GLN A 1 95 ? -16.254 -1.764 21.103 1.00 84.12 95 GLN A CA 1
ATOM 695 C C . GLN A 1 95 ? -16.517 -1.219 22.510 1.00 84.12 95 GLN A C 1
ATOM 697 O O . GLN A 1 95 ? -15.962 -0.204 22.928 1.00 84.12 95 GLN A O 1
ATOM 702 N N . SER A 1 96 ? -17.366 -1.920 23.262 1.00 86.38 96 SER A N 1
ATOM 703 C CA . SER A 1 96 ? -17.619 -1.664 24.691 1.00 86.38 96 SER A CA 1
ATOM 704 C C . SER A 1 96 ? -18.084 -0.242 25.056 1.00 86.38 96 SER A C 1
ATOM 706 O O . SER A 1 96 ? -17.920 0.167 26.205 1.00 86.38 96 SER A O 1
ATOM 708 N N . GLY A 1 97 ? -18.669 0.518 24.123 1.00 82.25 97 GLY A N 1
ATOM 709 C CA . GLY A 1 97 ? -19.098 1.898 24.388 1.00 82.25 97 GLY A CA 1
ATOM 710 C C . GLY A 1 97 ? -17.932 2.885 24.534 1.00 82.25 97 GLY A C 1
ATOM 711 O O . GLY A 1 97 ? -18.057 3.869 25.262 1.00 82.25 97 GLY A O 1
ATOM 712 N N . SER A 1 98 ? -16.772 2.584 23.941 1.00 84.31 98 SER A N 1
ATOM 713 C CA . SER A 1 98 ? -15.546 3.377 24.078 1.00 84.31 98 SER A CA 1
ATOM 714 C C . SER A 1 98 ? -15.587 4.717 23.336 1.00 84.31 98 SER A C 1
ATOM 716 O O . SER A 1 98 ? -14.742 5.577 23.594 1.00 84.31 98 SER A O 1
ATOM 718 N N . GLY A 1 99 ? -16.488 4.877 22.360 1.00 77.12 99 GLY A N 1
ATOM 719 C CA . GLY A 1 99 ? -16.461 5.967 21.381 1.00 77.12 99 GLY A CA 1
ATOM 720 C C . GLY A 1 99 ? -15.187 6.038 20.522 1.00 77.12 99 GLY A C 1
ATOM 721 O O . GLY A 1 99 ? -15.011 7.008 19.788 1.00 77.12 99 GLY A O 1
ATOM 722 N N . GLN A 1 100 ? -14.283 5.056 20.619 1.00 80.25 100 GLN A N 1
ATOM 723 C CA . GLN A 1 100 ? -13.032 5.010 19.868 1.00 80.25 100 GLN A CA 1
ATOM 724 C C . GLN A 1 100 ? -13.228 4.262 18.553 1.00 80.25 100 GLN A C 1
ATOM 726 O O . GLN A 1 100 ? -13.754 3.153 18.520 1.00 80.25 100 GLN A O 1
ATOM 731 N N . THR A 1 101 ? -12.729 4.845 17.471 1.00 79.12 101 THR A N 1
ATOM 732 C CA . THR A 1 101 ? -12.678 4.222 16.147 1.00 79.12 101 THR A CA 1
ATOM 733 C C . THR A 1 101 ? -11.289 4.403 15.556 1.00 79.12 101 THR A C 1
ATOM 735 O O . THR A 1 101 ? -10.461 5.145 16.090 1.00 79.12 101 THR A O 1
ATOM 738 N N . GLY A 1 102 ? -11.007 3.737 14.445 1.00 76.81 102 GLY A N 1
ATOM 739 C CA . GLY A 1 102 ? -9.753 3.968 13.754 1.00 76.81 102 GLY A CA 1
ATOM 740 C C . GLY A 1 102 ? -9.562 3.130 12.512 1.00 76.81 102 GLY A C 1
ATOM 741 O O . GLY A 1 102 ? -10.490 2.519 11.986 1.00 76.81 102 GLY A O 1
ATOM 742 N N . THR A 1 103 ? -8.321 3.106 12.048 1.00 75.75 103 THR A N 1
ATOM 743 C CA . THR A 1 103 ? -7.900 2.333 10.884 1.00 75.75 103 THR A CA 1
ATOM 744 C C . THR A 1 103 ? -6.604 1.593 11.165 1.00 75.75 103 THR A C 1
ATOM 746 O O . THR A 1 103 ? -5.736 2.089 11.883 1.00 75.75 103 THR A O 1
ATOM 749 N N . ALA A 1 104 ? -6.471 0.413 10.567 1.00 84.25 104 ALA A N 1
ATOM 750 C CA . ALA A 1 104 ? -5.212 -0.293 10.420 1.00 84.25 104 ALA A CA 1
ATOM 751 C C . ALA A 1 104 ? -4.893 -0.448 8.929 1.00 84.25 104 ALA A C 1
ATOM 753 O O . ALA A 1 104 ? -5.713 -0.952 8.168 1.00 84.25 104 ALA A O 1
ATOM 754 N N . VAL A 1 105 ? -3.709 -0.020 8.506 1.00 76.94 105 VAL A N 1
ATOM 755 C CA . VAL A 1 105 ? -3.197 -0.184 7.143 1.00 76.94 105 VAL A CA 1
ATOM 756 C C . VAL A 1 105 ? -2.091 -1.219 7.178 1.00 76.94 105 VAL A C 1
ATOM 758 O O . VAL A 1 105 ? -1.066 -1.006 7.824 1.00 76.94 105 VAL A O 1
ATOM 761 N N . LEU A 1 106 ? -2.297 -2.341 6.500 1.00 82.88 106 LEU A N 1
ATOM 762 C CA . LEU A 1 106 ? -1.327 -3.421 6.412 1.00 82.88 106 LEU A CA 1
ATOM 763 C C . LEU A 1 106 ? -0.682 -3.414 5.026 1.00 82.88 106 LEU A C 1
ATOM 765 O O . LEU A 1 106 ? -1.316 -3.791 4.045 1.00 82.88 106 LEU A O 1
ATOM 769 N N . SER A 1 107 ? 0.586 -3.027 4.947 1.00 72.88 107 SER A N 1
ATOM 770 C CA . SER A 1 107 ? 1.363 -2.997 3.705 1.00 72.88 107 SER A CA 1
ATOM 771 C C . SER A 1 107 ? 2.366 -4.145 3.698 1.00 72.88 107 SER A C 1
ATOM 773 O O . SER A 1 107 ? 3.269 -4.186 4.534 1.00 72.88 107 SER A O 1
ATOM 775 N N . GLY A 1 108 ? 2.216 -5.089 2.770 1.00 73.06 108 GLY A N 1
ATOM 776 C CA . GLY A 1 108 ? 3.116 -6.238 2.650 1.00 73.06 108 GLY A CA 1
ATOM 777 C C . GLY A 1 108 ? 4.446 -5.871 1.995 1.00 73.06 108 GLY A C 1
ATOM 778 O O . GLY A 1 108 ? 4.481 -5.114 1.034 1.00 73.06 108 GLY A O 1
ATOM 779 N N . TRP A 1 109 ? 5.541 -6.444 2.475 1.00 63.09 109 TRP A N 1
ATOM 780 C CA . TRP A 1 109 ? 6.901 -6.230 1.979 1.00 63.09 109 TRP A CA 1
ATOM 781 C C . TRP A 1 109 ? 7.630 -7.578 1.891 1.00 63.09 109 TRP A C 1
ATOM 783 O O . TRP A 1 109 ? 8.596 -7.850 2.602 1.00 63.09 109 TRP A O 1
ATOM 793 N N . GLY A 1 110 ? 7.119 -8.476 1.049 1.00 66.94 110 GLY A N 1
ATOM 794 C CA . GLY A 1 110 ? 7.612 -9.852 0.987 1.00 66.94 110 GLY A CA 1
ATOM 795 C C . GLY A 1 110 ? 7.249 -10.626 2.256 1.00 66.94 110 GLY A C 1
ATOM 796 O O . GLY A 1 110 ? 6.073 -10.888 2.508 1.00 66.94 110 GLY A O 1
ATOM 797 N N . SER A 1 111 ? 8.250 -11.004 3.054 1.00 68.69 111 SER A N 1
ATOM 798 C CA . SER A 1 111 ? 8.063 -11.822 4.259 1.00 68.69 111 SER A CA 1
ATOM 799 C C . SER A 1 111 ? 7.593 -11.051 5.498 1.00 68.69 111 SER A C 1
ATOM 801 O O . SER A 1 111 ? 7.305 -11.679 6.514 1.00 68.69 111 SER A O 1
ATOM 803 N N . PHE A 1 112 ? 7.532 -9.719 5.443 1.00 72.19 112 PHE A N 1
ATOM 804 C CA . PHE A 1 112 ? 7.075 -8.878 6.549 1.00 72.19 112 PHE A CA 1
ATOM 805 C C . PHE A 1 112 ? 5.920 -7.967 6.134 1.00 72.19 112 PHE A C 1
ATOM 807 O O . PHE A 1 112 ? 5.716 -7.692 4.952 1.00 72.19 112 PHE A O 1
ATOM 814 N N . THR A 1 113 ? 5.161 -7.489 7.115 1.00 79.56 113 THR A N 1
ATOM 815 C CA . THR A 1 113 ? 4.053 -6.551 6.926 1.00 79.56 113 THR A CA 1
ATOM 816 C C . THR A 1 113 ? 4.286 -5.333 7.805 1.00 79.56 113 THR A C 1
ATOM 818 O O . THR A 1 113 ? 4.575 -5.443 8.994 1.00 79.56 113 THR A O 1
ATOM 821 N N . ASN A 1 114 ? 4.168 -4.147 7.221 1.00 78.62 114 ASN A N 1
ATOM 822 C CA . ASN A 1 114 ? 4.077 -2.907 7.976 1.00 78.62 114 ASN A CA 1
ATOM 823 C C . ASN A 1 114 ? 2.622 -2.687 8.362 1.00 78.62 114 ASN A C 1
ATOM 825 O O . ASN A 1 114 ? 1.752 -2.694 7.499 1.00 78.62 114 ASN A O 1
ATOM 829 N N . VAL A 1 115 ? 2.374 -2.498 9.650 1.00 84.81 115 VAL A N 1
ATOM 830 C CA . VAL A 1 115 ? 1.051 -2.231 10.202 1.00 84.81 115 VAL A CA 1
ATOM 831 C C . VAL A 1 115 ? 1.055 -0.809 10.729 1.00 84.81 115 VAL A C 1
ATOM 833 O O . VAL A 1 115 ? 1.727 -0.525 11.726 1.00 84.81 115 VAL A O 1
ATOM 836 N N . THR A 1 116 ? 0.329 0.074 10.052 1.00 76.62 116 THR A N 1
ATOM 837 C CA . THR A 1 116 ? 0.107 1.441 10.518 1.00 76.62 116 THR A CA 1
ATOM 838 C C . THR A 1 116 ? -1.267 1.547 11.149 1.00 76.62 116 THR A C 1
ATOM 840 O O . THR A 1 116 ? -2.255 1.215 10.505 1.00 76.62 116 THR A O 1
ATOM 843 N N . ILE A 1 117 ? -1.349 2.017 12.386 1.00 82.00 117 ILE A N 1
ATOM 844 C CA . ILE A 1 117 ? -2.612 2.191 13.103 1.00 82.00 117 ILE A CA 1
ATOM 845 C C . ILE A 1 117 ? -2.864 3.684 13.300 1.00 82.00 117 ILE A C 1
ATOM 847 O O . ILE A 1 117 ? -1.951 4.390 13.719 1.00 82.00 117 ILE A O 1
ATOM 851 N N . ASN A 1 118 ? -4.089 4.144 13.045 1.00 75.12 118 ASN A N 1
ATOM 852 C CA . ASN A 1 118 ? -4.567 5.480 13.408 1.00 75.12 118 ASN A CA 1
ATOM 853 C C . ASN A 1 118 ? -5.842 5.356 14.243 1.00 75.12 118 ASN A C 1
ATOM 855 O O . ASN A 1 118 ? -6.823 4.797 13.755 1.00 75.12 118 ASN A O 1
ATOM 859 N N . LEU A 1 119 ? -5.845 5.887 15.467 1.00 77.31 119 LEU A N 1
ATOM 860 C CA . LEU A 1 119 ? -7.002 5.844 16.371 1.00 77.31 119 LEU A CA 1
ATOM 861 C C . LEU A 1 119 ? -7.512 7.242 16.706 1.00 77.31 119 LEU A C 1
ATOM 863 O O . LEU A 1 119 ? -6.724 8.147 16.999 1.00 77.31 119 LEU A O 1
ATOM 867 N N . SER A 1 120 ? -8.837 7.389 16.738 1.00 76.50 120 SER A N 1
ATOM 868 C CA . SER A 1 120 ? -9.494 8.552 17.324 1.00 76.50 120 SER A CA 1
ATOM 869 C C . SER A 1 120 ? -9.334 8.548 18.845 1.00 76.50 120 SER A C 1
ATOM 871 O O . SER A 1 120 ? -9.134 7.505 19.476 1.00 76.50 120 SER A O 1
ATOM 873 N N . ALA A 1 121 ? -9.489 9.720 19.458 1.00 75.62 121 ALA A N 1
ATOM 874 C CA . ALA A 1 121 ? -9.745 9.776 20.890 1.00 75.62 121 ALA A CA 1
ATOM 875 C C . ALA A 1 121 ? -11.026 8.989 21.223 1.00 75.62 121 ALA A C 1
ATOM 877 O O . ALA A 1 121 ? -11.950 8.909 20.408 1.00 75.62 121 ALA A O 1
ATOM 878 N N . GLY A 1 122 ? -11.067 8.423 22.423 1.00 73.69 122 GLY A N 1
ATOM 879 C CA . GLY A 1 122 ? -12.233 7.752 22.987 1.00 73.69 122 GLY A CA 1
ATOM 880 C C . GLY A 1 122 ? -12.377 8.086 24.466 1.00 73.69 122 GLY A C 1
ATOM 881 O O . GLY A 1 122 ? -11.526 8.753 25.053 1.00 73.69 122 GLY A O 1
ATOM 882 N N . SER A 1 123 ? -13.451 7.612 25.091 1.00 73.31 123 SER A N 1
ATOM 883 C CA . SER A 1 123 ? -13.681 7.790 26.529 1.00 73.31 123 SER A CA 1
ATOM 884 C C . SER A 1 123 ? -12.830 6.862 27.403 1.00 73.31 123 SER A C 1
ATOM 886 O O . SER A 1 123 ? -12.873 6.971 28.628 1.00 73.31 123 SER A O 1
ATOM 888 N N . LEU A 1 124 ? -12.101 5.923 26.792 1.00 70.25 124 LEU A N 1
ATOM 889 C CA . LEU A 1 124 ? -11.227 4.970 27.465 1.00 70.25 124 LEU A CA 1
ATOM 890 C C . LEU A 1 124 ? -9.772 5.222 27.058 1.00 70.25 124 LEU A C 1
ATOM 892 O O . LEU A 1 124 ? -9.435 5.148 25.875 1.00 70.25 124 LEU A O 1
ATOM 896 N N . GLU A 1 125 ? -8.910 5.462 28.048 1.00 71.44 125 GLU A N 1
ATOM 897 C CA . GLU A 1 125 ? -7.456 5.429 27.859 1.00 71.44 125 GLU A CA 1
ATOM 898 C C . GLU A 1 125 ? -7.079 4.058 27.295 1.00 71.44 125 GLU A C 1
ATOM 900 O O . GLU A 1 125 ? -7.390 3.025 27.893 1.00 71.44 125 GLU A O 1
ATOM 905 N N . THR A 1 126 ? -6.482 4.050 26.107 1.00 65.56 126 THR A N 1
ATOM 906 C CA . THR A 1 126 ? -6.201 2.837 25.337 1.00 65.56 126 THR A CA 1
ATOM 907 C C . THR A 1 126 ? -4.699 2.604 25.306 1.00 65.56 126 THR A C 1
ATOM 909 O O . THR A 1 126 ? -3.947 3.474 24.875 1.00 65.56 126 THR A O 1
ATOM 912 N N . GLU A 1 127 ? -4.265 1.419 25.721 1.00 65.94 127 GLU A N 1
ATOM 913 C CA . GLU A 1 127 ? -2.871 0.978 25.644 1.00 65.94 127 GLU A CA 1
ATOM 914 C C . GLU A 1 127 ? -2.834 -0.416 25.017 1.00 65.94 127 GLU A C 1
ATOM 916 O O . GLU A 1 127 ? -3.785 -1.179 25.158 1.00 65.94 127 GLU A O 1
ATOM 921 N N . LEU A 1 128 ? -1.719 -0.744 24.353 1.00 68.31 128 LEU A N 1
ATOM 922 C CA . LEU A 1 128 ? -1.450 -2.027 23.695 1.00 68.31 128 LEU A CA 1
ATOM 923 C C . LEU A 1 128 ? -2.375 -2.342 22.497 1.00 68.31 128 LEU A C 1
ATOM 925 O O . LEU A 1 128 ? -3.593 -2.504 22.596 1.00 68.31 128 LEU A O 1
ATOM 929 N N . VAL A 1 129 ? -1.754 -2.501 21.328 1.00 84.31 129 VAL A N 1
ATOM 930 C CA . VAL A 1 129 ? -2.428 -2.906 20.090 1.00 84.31 129 VAL A CA 1
ATOM 931 C C . VAL A 1 129 ? -1.893 -4.270 19.676 1.00 84.31 129 VAL A C 1
ATOM 933 O O . VAL A 1 129 ? -0.686 -4.510 19.724 1.00 84.31 129 VAL A O 1
ATOM 936 N N . HIS A 1 130 ? -2.782 -5.174 19.275 1.00 91.69 130 HIS A N 1
ATOM 937 C CA . HIS A 1 130 ? -2.408 -6.537 18.913 1.00 91.69 130 HIS A CA 1
ATOM 938 C C . HIS A 1 130 ? -3.077 -6.981 17.618 1.00 91.69 130 HIS A C 1
ATOM 940 O O . HIS A 1 130 ? -4.204 -6.587 17.315 1.00 91.69 130 HIS A O 1
ATOM 946 N N . ILE A 1 131 ? -2.396 -7.879 16.909 1.00 94.19 131 ILE A N 1
ATOM 947 C CA . ILE A 1 131 ? -3.028 -8.806 15.975 1.00 94.19 131 ILE A CA 1
ATOM 948 C C . ILE A 1 131 ? -3.353 -10.083 16.743 1.00 94.19 131 ILE A C 1
ATOM 950 O O . ILE A 1 131 ? -2.487 -10.657 17.406 1.00 94.19 131 ILE A O 1
ATOM 954 N N . HIS A 1 132 ? -4.591 -10.532 16.631 1.00 94.69 132 HIS A N 1
ATOM 955 C CA . HIS A 1 132 ? -5.154 -11.704 17.280 1.00 94.69 132 HIS A CA 1
ATOM 956 C C . HIS A 1 132 ? -5.468 -12.802 16.262 1.00 94.69 132 HIS A C 1
ATOM 958 O O . HIS A 1 132 ? -5.794 -12.508 15.116 1.00 94.69 132 HIS A O 1
ATOM 964 N N . THR A 1 133 ? -5.363 -14.062 16.692 1.00 93.81 133 THR A N 1
ATOM 965 C CA . THR A 1 133 ? -5.570 -15.272 15.861 1.00 93.81 133 THR A CA 1
ATOM 966 C C . THR A 1 133 ? -7.023 -15.550 15.469 1.00 93.81 133 THR A C 1
ATOM 968 O O . THR A 1 133 ? -7.269 -16.436 14.656 1.00 93.81 133 THR A O 1
ATOM 971 N N . GLY A 1 134 ? -7.973 -14.844 16.075 1.00 91.44 134 GLY A N 1
ATOM 972 C CA . GLY A 1 134 ? -9.400 -14.983 15.832 1.00 91.44 134 GLY A CA 1
ATOM 973 C C . GLY A 1 134 ? -10.022 -13.732 15.223 1.00 91.44 134 GLY A C 1
ATOM 974 O O . GLY A 1 134 ? -9.384 -12.981 14.489 1.00 91.44 134 GLY A O 1
ATOM 975 N N . GLN A 1 135 ? -11.299 -13.518 15.521 1.00 90.19 135 GLN A N 1
ATOM 976 C CA . GLN A 1 135 ? -12.124 -12.485 14.895 1.00 90.19 135 GLN A CA 1
ATOM 977 C C . GLN A 1 135 ? -12.768 -11.593 15.961 1.00 90.19 135 GLN A C 1
ATOM 979 O O . GLN A 1 135 ? -13.003 -12.021 17.090 1.00 90.19 135 GLN A O 1
ATOM 984 N N . CYS A 1 136 ? -13.059 -10.347 15.599 1.00 87.81 136 CYS A N 1
ATOM 985 C CA . CYS A 1 136 ? -13.800 -9.406 16.428 1.00 87.81 136 CYS A CA 1
ATOM 986 C C . CYS A 1 136 ? -15.181 -9.951 16.819 1.00 87.81 136 CYS A C 1
ATOM 988 O O . CYS A 1 136 ? -15.728 -10.853 16.175 1.00 87.81 136 CYS A O 1
ATOM 990 N N . LEU A 1 137 ? -15.776 -9.347 17.854 1.00 77.38 137 LEU A N 1
ATOM 991 C CA . LEU A 1 137 ? -17.106 -9.717 18.336 1.00 77.38 137 LEU A CA 1
ATOM 992 C C . LEU A 1 137 ? -18.137 -9.792 17.188 1.00 77.38 137 LEU A C 1
ATOM 994 O O . LEU A 1 137 ? -18.107 -8.960 16.279 1.00 77.38 137 LEU A O 1
ATOM 998 N N . PRO A 1 138 ? -19.064 -10.769 17.227 1.00 71.50 138 PRO A N 1
ATOM 999 C CA . PRO A 1 138 ? -19.359 -11.680 18.343 1.00 71.50 138 PRO A CA 1
ATOM 1000 C C . PRO A 1 138 ? -18.451 -12.922 18.432 1.00 71.50 138 PRO A C 1
ATOM 1002 O O . PRO A 1 138 ? -18.698 -13.783 19.275 1.00 71.50 138 PRO A O 1
ATOM 1005 N N . ALA A 1 139 ? -17.445 -13.048 17.564 1.00 78.62 139 ALA A N 1
ATOM 1006 C CA . ALA A 1 139 ? -16.480 -14.140 17.623 1.00 78.62 139 ALA A CA 1
ATOM 1007 C C . ALA A 1 139 ? -15.443 -13.938 18.747 1.00 78.62 139 ALA A C 1
ATOM 1009 O O . ALA A 1 139 ? -15.420 -12.908 19.422 1.00 78.62 139 ALA A O 1
ATOM 1010 N N . ASP A 1 140 ? -14.608 -14.956 18.961 1.00 85.06 140 ASP A N 1
ATOM 1011 C CA . ASP A 1 140 ? -13.484 -14.906 19.896 1.00 85.06 140 ASP A CA 1
ATOM 1012 C C . ASP A 1 140 ? -12.219 -14.439 19.162 1.00 85.06 140 ASP A C 1
ATOM 1014 O O . ASP A 1 140 ? -11.869 -14.984 18.110 1.00 85.06 140 ASP A O 1
ATOM 1018 N N . LEU A 1 141 ? -11.521 -13.452 19.729 1.00 87.00 141 LEU A N 1
ATOM 1019 C CA . LEU A 1 141 ? -10.223 -12.994 19.232 1.00 87.00 141 LEU A CA 1
ATOM 1020 C C . LEU A 1 141 ? -9.132 -14.049 19.443 1.00 87.00 141 LEU A C 1
ATOM 1022 O O . LEU A 1 141 ? -8.115 -14.036 18.753 1.00 87.00 141 LEU A O 1
ATOM 1026 N N . GLY A 1 142 ? -9.309 -14.972 20.385 1.00 89.81 142 GLY A N 1
ATOM 1027 C CA . GLY A 1 142 ? -8.293 -15.961 20.703 1.00 89.81 142 GLY A CA 1
ATOM 1028 C C . GLY A 1 142 ? -6.977 -15.324 21.168 1.00 89.81 142 GLY A C 1
ATOM 1029 O O . GLY A 1 142 ? -6.927 -14.218 21.715 1.00 89.81 142 GLY A O 1
ATOM 1030 N N . GLY A 1 143 ? -5.874 -16.046 20.961 1.00 90.25 143 GLY A N 1
ATOM 1031 C CA . GLY A 1 143 ? -4.549 -15.625 21.416 1.00 90.25 143 GLY A CA 1
ATOM 1032 C C . GLY A 1 143 ? -3.980 -14.440 20.632 1.00 90.25 143 GLY A C 1
ATOM 1033 O O . GLY A 1 143 ? -4.311 -14.235 19.461 1.00 90.25 143 GLY A O 1
ATOM 1034 N N . VAL A 1 144 ? -3.076 -13.699 21.278 1.00 92.88 144 VAL A N 1
ATOM 1035 C CA . VAL A 1 144 ? -2.246 -12.672 20.632 1.00 92.88 144 VAL A CA 1
ATOM 1036 C C . VAL A 1 144 ? -1.279 -13.355 19.665 1.00 92.88 144 VAL A C 1
ATOM 1038 O O . VAL A 1 144 ? -0.473 -14.187 20.077 1.00 92.88 144 VAL A O 1
ATOM 1041 N N . ALA A 1 145 ? -1.360 -12.994 18.386 1.00 93.31 145 ALA A N 1
ATOM 1042 C CA . ALA A 1 145 ? -0.436 -13.434 17.346 1.00 93.31 145 ALA A CA 1
ATOM 1043 C C . ALA A 1 145 ? 0.783 -12.507 17.254 1.00 93.31 145 ALA A C 1
ATOM 1045 O O . ALA A 1 145 ? 1.919 -12.976 17.229 1.00 93.31 145 ALA A O 1
ATOM 1046 N N . HIS A 1 146 ? 0.550 -11.189 17.234 1.00 93.19 146 HIS A N 1
ATOM 1047 C CA . HIS A 1 146 ? 1.609 -10.187 17.108 1.00 93.19 146 HIS A CA 1
ATOM 1048 C C . HIS A 1 146 ? 1.317 -8.964 17.977 1.00 93.19 146 HIS A C 1
ATOM 1050 O O . HIS A 1 146 ? 0.206 -8.434 17.960 1.00 93.19 146 HIS A O 1
ATOM 1056 N N . ALA A 1 147 ? 2.329 -8.496 18.707 1.00 91.00 147 ALA A N 1
ATOM 1057 C CA . ALA A 1 147 ? 2.278 -7.214 19.397 1.00 91.00 147 ALA A CA 1
ATOM 1058 C C . ALA A 1 147 ? 2.607 -6.075 18.433 1.00 91.00 147 ALA A C 1
ATOM 1060 O O . ALA A 1 147 ? 3.535 -6.186 17.632 1.00 91.00 147 ALA A O 1
ATOM 1061 N N . LEU A 1 148 ? 1.841 -4.992 18.521 1.00 89.81 148 LEU A N 1
ATOM 1062 C CA . LEU A 1 148 ? 2.040 -3.775 17.750 1.00 89.81 148 LEU A CA 1
ATOM 1063 C C . LEU A 1 148 ? 2.452 -2.621 18.675 1.00 89.81 148 LEU A C 1
ATOM 1065 O O . LEU A 1 148 ? 2.216 -2.638 19.887 1.00 89.81 148 LEU A O 1
ATOM 1069 N N . THR A 1 149 ? 3.088 -1.609 18.093 1.00 81.50 149 THR A N 1
ATOM 1070 C CA . THR A 1 149 ? 3.514 -0.392 18.784 1.00 81.50 149 THR A CA 1
ATOM 1071 C C . THR A 1 149 ? 2.305 0.306 19.407 1.00 81.50 149 THR A C 1
ATOM 1073 O O . THR A 1 149 ? 1.325 0.614 18.725 1.00 81.50 149 THR A O 1
ATOM 1076 N N . SER A 1 150 ? 2.387 0.543 20.718 1.00 68.94 150 SER A N 1
ATOM 1077 C CA . SER A 1 150 ? 1.344 1.206 21.510 1.00 68.94 150 SER A CA 1
ATOM 1078 C C . SER A 1 150 ? 1.367 2.725 21.342 1.00 68.94 150 SER A C 1
ATOM 1080 O O . SER A 1 150 ? 2.346 3.287 20.853 1.00 68.94 150 SER A O 1
ATOM 1082 N N . PHE A 1 151 ? 0.296 3.379 21.787 1.00 68.50 151 PHE A N 1
ATOM 1083 C CA . PHE A 1 151 ? 0.146 4.832 21.791 1.00 68.50 151 PHE A CA 1
ATOM 1084 C C . PHE A 1 151 ? 0.313 5.391 23.200 1.00 68.50 151 PHE A C 1
ATOM 1086 O O . PHE A 1 151 ? -0.116 4.763 24.165 1.00 68.50 151 PHE A O 1
ATOM 1093 N N . GLU A 1 152 ? 0.887 6.584 23.312 1.00 60.25 152 GLU A N 1
ATOM 1094 C CA . GLU A 1 152 ? 0.891 7.352 24.557 1.00 60.25 152 GLU A CA 1
ATOM 1095 C C . GLU A 1 152 ? -0.371 8.239 24.576 1.00 60.25 152 GLU A C 1
ATOM 1097 O O . GLU A 1 152 ? -0.583 9.019 23.649 1.00 60.25 152 GLU A O 1
ATOM 1102 N N . GLY A 1 153 ? -1.244 8.100 25.584 1.00 61.00 153 GLY A N 1
ATOM 1103 C CA . GLY A 1 153 ? -2.464 8.922 25.724 1.00 61.00 153 GLY A CA 1
ATOM 1104 C C . GLY A 1 153 ? -3.677 8.500 24.876 1.00 61.00 153 GLY A C 1
ATOM 1105 O O . GLY A 1 153 ? -4.543 9.324 24.582 1.00 61.00 153 GLY A O 1
ATOM 1106 N N . GLY A 1 154 ? -3.742 7.240 24.430 1.00 60.06 154 GLY A N 1
ATOM 1107 C CA . GLY A 1 154 ? -4.972 6.636 23.896 1.00 60.06 154 GLY A CA 1
ATOM 1108 C C . GLY A 1 154 ? -5.426 7.067 22.494 1.00 60.06 154 GLY A C 1
ATOM 1109 O O . GLY A 1 154 ? -6.470 6.602 22.044 1.00 60.06 154 GLY A O 1
ATOM 1110 N N . SER A 1 155 ? -4.673 7.912 21.783 1.00 66.19 155 SER A N 1
ATOM 1111 C CA . SER A 1 155 ? -4.929 8.287 20.380 1.00 66.19 155 SER A CA 1
ATOM 1112 C C . SER A 1 155 ? -3.620 8.583 19.639 1.00 66.19 155 SER A C 1
ATOM 1114 O O . SER A 1 155 ? -2.595 8.830 20.272 1.00 66.19 155 SER A O 1
ATOM 1116 N N . GLY A 1 156 ? -3.634 8.544 18.302 1.00 65.69 156 GLY A N 1
ATOM 1117 C CA . GLY A 1 156 ? -2.460 8.865 17.478 1.00 65.69 156 GLY A CA 1
ATOM 1118 C C . GLY A 1 156 ? -2.190 7.872 16.348 1.00 65.69 156 GLY A C 1
ATOM 1119 O O . GLY A 1 156 ? -3.051 7.060 16.004 1.00 65.69 156 GLY A O 1
ATOM 1120 N N . ALA A 1 157 ? -0.981 7.959 15.780 1.00 68.06 157 ALA A N 1
ATOM 1121 C CA . ALA A 1 157 ? -0.492 7.116 14.688 1.00 68.06 157 ALA A CA 1
ATOM 1122 C C . ALA A 1 157 ? 0.707 6.260 15.137 1.00 68.06 157 ALA A C 1
ATOM 1124 O O . ALA A 1 157 ? 1.623 6.769 15.783 1.00 68.06 157 ALA A O 1
ATOM 1125 N N . SER A 1 158 ? 0.712 4.965 14.816 1.00 73.12 158 SER A N 1
ATOM 1126 C CA . SER A 1 158 ? 1.826 4.062 15.129 1.00 73.12 158 SER A CA 1
ATOM 1127 C C . SER A 1 158 ? 2.176 3.204 13.926 1.00 73.12 158 SER A C 1
ATOM 1129 O O . SER A 1 158 ? 1.307 2.855 13.135 1.00 73.12 158 SER A O 1
ATOM 1131 N N . LEU A 1 159 ? 3.458 2.868 13.786 1.00 72.19 159 LEU A N 1
ATOM 1132 C CA . LEU A 1 159 ? 3.970 1.964 12.762 1.00 72.19 159 LEU A CA 1
ATOM 1133 C C . LEU A 1 159 ? 4.658 0.788 13.451 1.00 72.19 159 LEU A C 1
ATOM 1135 O O . LEU A 1 159 ? 5.499 0.972 14.334 1.00 72.19 159 LEU A O 1
ATOM 1139 N N . THR A 1 160 ? 4.313 -0.424 13.032 1.00 80.12 160 THR A N 1
ATOM 1140 C CA . THR A 1 160 ? 4.936 -1.659 13.517 1.00 80.12 160 THR A CA 1
ATOM 1141 C C . THR A 1 160 ? 5.345 -2.518 12.337 1.00 80.12 160 THR A C 1
ATOM 1143 O O . THR A 1 160 ? 4.576 -2.677 11.391 1.00 80.12 160 THR A O 1
ATOM 1146 N N . ASN A 1 161 ? 6.533 -3.111 12.401 1.00 77.94 161 ASN A N 1
ATOM 1147 C CA . ASN A 1 161 ? 6.919 -4.165 11.478 1.00 77.94 161 ASN A CA 1
ATOM 1148 C C . ASN A 1 161 ? 6.627 -5.536 12.098 1.00 77.94 161 ASN A C 1
ATOM 1150 O O . ASN A 1 161 ? 7.143 -5.831 13.174 1.00 77.94 161 ASN A O 1
ATOM 1154 N N . VAL A 1 162 ? 5.832 -6.369 11.426 1.00 86.62 162 VAL A N 1
ATOM 1155 C CA . VAL A 1 162 ? 5.570 -7.755 11.838 1.00 86.62 162 VAL A CA 1
ATOM 1156 C C . VAL A 1 162 ? 6.181 -8.727 10.834 1.00 86.62 162 VAL A C 1
ATOM 1158 O O . VAL A 1 162 ? 6.013 -8.578 9.625 1.00 86.62 162 VAL A O 1
ATOM 1161 N N . GLU A 1 163 ? 6.892 -9.741 11.327 1.00 86.31 163 GLU A N 1
ATOM 1162 C CA . GLU A 1 163 ? 7.565 -10.765 10.510 1.00 86.31 163 GLU A CA 1
ATOM 1163 C C . GLU A 1 163 ? 6.582 -11.838 10.008 1.00 86.31 163 GLU A C 1
ATOM 1165 O O . GLU A 1 163 ? 6.711 -13.029 10.283 1.00 86.31 163 GLU A O 1
ATOM 1170 N N . VAL A 1 164 ? 5.547 -11.400 9.296 1.00 82.94 164 VAL A N 1
ATOM 1171 C CA . VAL A 1 164 ? 4.561 -12.254 8.634 1.00 82.94 164 VAL A CA 1
ATOM 1172 C C . VAL A 1 164 ? 4.132 -11.598 7.326 1.00 82.94 164 VAL A C 1
ATOM 1174 O O . VAL A 1 164 ? 4.009 -10.374 7.242 1.00 82.94 164 VAL A O 1
ATOM 1177 N N . SER A 1 165 ? 3.913 -12.406 6.288 1.00 81.25 165 SER A N 1
ATOM 1178 C CA . SER A 1 165 ? 3.462 -11.897 4.989 1.00 81.25 165 SER A CA 1
ATOM 1179 C C . SER A 1 165 ? 2.022 -11.381 5.061 1.00 81.25 165 SER A C 1
ATOM 1181 O O . SER A 1 165 ? 1.190 -11.945 5.780 1.00 81.25 165 SER A O 1
ATOM 1183 N N . LEU A 1 166 ? 1.701 -10.359 4.260 1.00 82.06 166 LEU A N 1
ATOM 1184 C CA . LEU A 1 166 ? 0.341 -9.817 4.195 1.00 82.06 166 LEU A CA 1
ATOM 1185 C C . LEU A 1 166 ? -0.668 -10.892 3.779 1.00 82.06 166 LEU A C 1
ATOM 1187 O O . LEU A 1 166 ? -1.724 -11.004 4.387 1.00 82.06 166 LEU A O 1
ATOM 1191 N N . SER A 1 167 ? -0.306 -11.735 2.809 1.00 78.06 167 SER A N 1
ATOM 1192 C CA . SER A 1 167 ? -1.126 -12.865 2.360 1.00 78.06 167 SER A CA 1
ATOM 1193 C C . SER A 1 167 ? -1.450 -13.855 3.478 1.00 78.06 167 SER A C 1
ATOM 1195 O O . SER A 1 167 ? -2.551 -14.394 3.528 1.00 78.06 167 SER A O 1
ATOM 1197 N N . SER A 1 168 ? -0.512 -14.100 4.399 1.00 85.19 168 SER A N 1
ATOM 1198 C CA . SER A 1 168 ? -0.771 -14.973 5.548 1.00 85.19 168 SER A CA 1
ATOM 1199 C C . SER A 1 168 ? -1.752 -14.329 6.526 1.00 85.19 168 SER A C 1
ATOM 1201 O O . SER A 1 168 ? -2.617 -15.022 7.053 1.00 85.19 168 SER A O 1
ATOM 1203 N N . LEU A 1 169 ? -1.643 -13.015 6.746 1.00 89.06 169 LEU A N 1
ATOM 1204 C CA . LEU A 1 169 ? -2.561 -12.276 7.611 1.00 89.06 169 LEU A CA 1
ATOM 1205 C C . LEU A 1 169 ? -3.978 -12.204 7.024 1.00 89.06 169 LEU A C 1
ATOM 1207 O O . LEU A 1 169 ? -4.947 -12.422 7.742 1.00 89.06 169 LEU A O 1
ATOM 1211 N N . THR A 1 170 ? -4.122 -11.947 5.725 1.00 84.31 170 THR A N 1
ATOM 1212 C CA . THR A 1 170 ? -5.439 -11.813 5.082 1.00 84.31 170 THR A CA 1
ATOM 1213 C C . THR A 1 170 ? -6.148 -13.146 4.850 1.00 84.31 170 THR A C 1
ATOM 1215 O O . THR A 1 170 ? -7.377 -13.184 4.853 1.00 84.31 170 THR A O 1
ATOM 1218 N N . ALA A 1 171 ? -5.406 -14.247 4.694 1.00 81.69 171 ALA A N 1
ATOM 1219 C CA . ALA A 1 171 ? -5.974 -15.592 4.573 1.00 81.69 171 ALA A CA 1
ATOM 1220 C C . ALA A 1 171 ? -6.192 -16.294 5.926 1.00 81.69 171 ALA A C 1
ATOM 1222 O O . ALA A 1 171 ? -6.947 -17.262 6.007 1.00 81.69 171 ALA A O 1
ATOM 1223 N N . GLY A 1 172 ? -5.508 -15.849 6.983 1.00 82.88 172 GLY A N 1
ATOM 1224 C CA . GLY A 1 172 ? -5.432 -16.578 8.249 1.00 82.88 172 GLY A CA 1
ATOM 1225 C C . GLY A 1 172 ? -6.552 -16.296 9.247 1.00 82.88 172 GLY A C 1
ATOM 1226 O O . GLY A 1 172 ? -6.555 -16.911 10.309 1.00 82.88 172 GLY A O 1
ATOM 1227 N N . GLY A 1 173 ? -7.491 -15.399 8.928 1.00 87.06 173 GLY A N 1
ATOM 1228 C CA . GLY A 1 173 ? -8.606 -15.076 9.820 1.00 87.06 173 GLY A CA 1
ATOM 1229 C C . GLY A 1 173 ? -8.154 -14.365 11.094 1.00 87.06 173 GLY A C 1
ATOM 1230 O O . GLY A 1 173 ? -8.605 -14.710 12.183 1.00 87.06 173 GLY A O 1
ATOM 1231 N N . PHE A 1 174 ? -7.277 -13.372 10.953 1.00 94.19 174 PHE A N 1
ATOM 1232 C CA . PHE A 1 174 ? -6.790 -12.556 12.065 1.00 94.19 174 PHE A CA 1
ATOM 1233 C C . PHE A 1 174 ? -7.676 -11.325 12.308 1.00 94.19 174 PHE A C 1
ATOM 1235 O O . PHE A 1 174 ? -8.490 -10.951 11.463 1.00 94.19 174 PHE A O 1
ATOM 1242 N N . ALA A 1 175 ? -7.475 -10.644 13.434 1.00 93.69 175 ALA A N 1
ATOM 1243 C CA . ALA A 1 175 ? -8.102 -9.358 13.738 1.00 93.69 175 ALA A CA 1
ATOM 1244 C C . ALA A 1 175 ? -7.125 -8.407 14.433 1.00 93.69 175 ALA A C 1
ATOM 1246 O O . ALA A 1 175 ? -6.295 -8.833 15.234 1.00 93.69 175 ALA A O 1
ATOM 1247 N N . VAL A 1 176 ? -7.231 -7.113 14.140 1.00 93.50 176 VAL A N 1
ATOM 1248 C CA . VAL A 1 176 ? -6.538 -6.049 14.872 1.00 93.50 176 VAL A CA 1
ATOM 1249 C C . VAL A 1 176 ? -7.459 -5.555 15.979 1.00 93.50 176 VAL A C 1
ATOM 1251 O O . VAL A 1 176 ? -8.623 -5.254 15.718 1.00 93.50 176 VAL A O 1
ATOM 1254 N N . ASN A 1 177 ? -6.945 -5.449 17.202 1.00 92.31 177 ASN A N 1
ATOM 1255 C CA . ASN A 1 177 ? -7.719 -4.998 18.355 1.00 92.31 177 ASN A CA 1
ATOM 1256 C C . ASN A 1 177 ? -6.915 -4.060 19.263 1.00 92.31 177 ASN A C 1
ATOM 1258 O O . ASN A 1 177 ? -5.700 -4.209 19.428 1.00 92.31 177 ASN A O 1
ATOM 1262 N N . THR A 1 178 ? -7.633 -3.146 19.909 1.00 89.38 178 THR A N 1
ATOM 1263 C CA . THR A 1 178 ? -7.143 -2.248 20.958 1.00 89.38 178 THR A CA 1
ATOM 1264 C C . THR A 1 178 ? -7.929 -2.473 22.250 1.00 89.38 178 THR A C 1
ATOM 1266 O O . THR A 1 178 ? -9.079 -2.920 22.224 1.00 89.38 178 THR A O 1
ATOM 1269 N N . HIS A 1 179 ? -7.332 -2.181 23.404 1.00 86.25 179 HIS A N 1
ATOM 1270 C CA . HIS A 1 179 ? -7.999 -2.364 24.693 1.00 86.25 179 HIS A CA 1
ATOM 1271 C C . HIS A 1 179 ? -7.666 -1.268 25.694 1.00 86.25 179 HIS A C 1
ATOM 1273 O O . HIS A 1 179 ? -6.714 -0.504 25.550 1.00 86.25 179 HIS A O 1
ATOM 1279 N N . LYS A 1 180 ? -8.501 -1.196 26.726 1.00 84.75 180 LYS A N 1
ATOM 1280 C CA . LYS A 1 180 ? -8.367 -0.228 27.801 1.00 84.75 180 LYS A CA 1
ATOM 1281 C C . LYS A 1 180 ? -7.071 -0.474 28.579 1.00 84.75 180 LYS A C 1
ATOM 1283 O O . LYS A 1 180 ? -6.766 -1.606 28.963 1.00 84.75 180 LYS A O 1
ATOM 1288 N N . ALA A 1 181 ? -6.349 0.604 28.864 1.00 79.69 181 ALA A N 1
ATOM 1289 C CA . ALA A 1 181 ? -5.157 0.598 29.697 1.00 79.69 181 ALA A CA 1
ATOM 1290 C C . ALA A 1 181 ? -5.435 -0.073 31.052 1.00 79.69 181 ALA A C 1
ATOM 1292 O O . ALA A 1 181 ? -6.412 0.240 31.737 1.00 79.69 181 ALA A O 1
ATOM 1293 N N . GLY A 1 182 ? -4.592 -1.040 31.422 1.00 79.50 182 GLY A N 1
ATOM 1294 C CA . GLY A 1 182 ? -4.735 -1.821 32.656 1.00 79.50 182 GLY A CA 1
ATOM 1295 C C . GLY A 1 182 ? -5.861 -2.871 32.668 1.00 79.50 182 GLY A C 1
ATOM 1296 O O . GLY A 1 182 ? -5.949 -3.631 33.631 1.00 79.50 182 GLY A O 1
ATOM 1297 N N . GLU A 1 183 ? -6.690 -2.972 31.621 1.00 81.00 183 GLU A N 1
ATOM 1298 C CA . GLU A 1 183 ? -7.828 -3.903 31.538 1.00 81.00 183 GLU A CA 1
ATOM 1299 C C . GLU A 1 183 ? -7.899 -4.590 30.158 1.00 81.00 183 GLU A C 1
ATOM 1301 O O . GLU A 1 183 ? -8.756 -4.299 29.325 1.00 81.00 183 GLU A O 1
ATOM 1306 N N . GLY A 1 184 ? -7.020 -5.574 29.931 1.00 75.31 184 GLY A N 1
ATOM 1307 C CA . GLY A 1 184 ? -6.871 -6.278 28.644 1.00 75.31 184 GLY A CA 1
ATOM 1308 C C . GLY A 1 184 ? -8.085 -7.047 28.114 1.00 75.31 184 GLY A C 1
ATOM 1309 O O . GLY A 1 184 ? -8.088 -7.458 26.958 1.00 75.31 184 GLY A O 1
ATOM 1310 N N . SER A 1 185 ? -9.123 -7.235 28.928 1.00 81.19 185 SER A N 1
ATOM 1311 C CA . SER A 1 185 ? -10.386 -7.856 28.513 1.00 81.19 185 SER A CA 1
ATOM 1312 C C . SER A 1 185 ? -11.435 -6.853 28.026 1.00 81.19 185 SER A C 1
ATOM 1314 O O . SER A 1 185 ? -12.507 -7.271 27.598 1.00 81.19 185 SER A O 1
ATOM 1316 N N . VAL A 1 186 ? -11.180 -5.545 28.144 1.00 85.81 186 VAL A N 1
ATOM 1317 C CA . VAL A 1 186 ? -12.107 -4.493 27.708 1.00 85.81 186 VAL A CA 1
ATOM 1318 C C . VAL A 1 186 ? -11.602 -3.920 26.394 1.00 85.81 186 VAL A C 1
ATOM 1320 O O . VAL A 1 186 ? -10.703 -3.080 26.364 1.00 85.81 186 VAL A O 1
ATOM 1323 N N . TYR A 1 187 ? -12.180 -4.398 25.298 1.00 88.06 187 TYR A N 1
ATOM 1324 C CA . TYR A 1 187 ? -11.812 -3.970 23.954 1.00 88.06 187 TYR A CA 1
ATOM 1325 C C . TYR A 1 187 ? -12.405 -2.602 23.650 1.00 88.06 187 TYR A C 1
ATOM 1327 O O . TYR A 1 187 ? -13.584 -2.366 23.924 1.00 88.06 187 TYR A O 1
ATOM 1335 N N . THR A 1 188 ? -11.588 -1.713 23.091 1.00 87.44 188 THR A N 1
ATOM 1336 C CA . THR A 1 188 ? -11.993 -0.344 22.754 1.00 87.44 188 THR A CA 1
ATOM 1337 C C . THR A 1 188 ? -12.311 -0.204 21.273 1.00 87.44 188 THR A C 1
ATOM 1339 O O . THR A 1 188 ? -13.287 0.461 20.937 1.00 87.44 188 THR A O 1
ATOM 1342 N N . SER A 1 189 ? -11.565 -0.873 20.394 1.00 88.94 189 SER A N 1
ATOM 1343 C CA . SER A 1 189 ? -11.857 -0.939 18.964 1.00 88.94 189 SER A CA 1
ATOM 1344 C C . SER A 1 189 ? -11.321 -2.231 18.348 1.00 88.94 189 SER A C 1
ATOM 1346 O O . SER A 1 189 ? -10.346 -2.800 18.844 1.00 88.94 189 SER A O 1
ATOM 1348 N N . CYS A 1 190 ? -11.961 -2.717 17.284 1.00 90.94 190 CYS A N 1
ATOM 1349 C CA . CYS A 1 190 ? -11.551 -3.952 16.618 1.00 90.94 190 CYS A CA 1
ATOM 1350 C C . CYS A 1 190 ? -11.915 -3.965 15.130 1.00 90.94 190 CYS A C 1
ATOM 1352 O O . CYS A 1 190 ? -12.974 -3.466 14.746 1.00 90.94 190 CYS A O 1
ATOM 1354 N N . GLY A 1 191 ? -11.068 -4.583 14.306 1.00 90.00 191 GLY A N 1
ATOM 1355 C CA . GLY A 1 191 ? -11.366 -4.878 12.907 1.00 90.00 191 GLY A CA 1
ATOM 1356 C C . GLY A 1 191 ? -10.754 -6.197 12.434 1.00 90.00 191 GLY A C 1
ATOM 1357 O O . GLY A 1 191 ? -9.596 -6.501 12.721 1.00 90.00 191 GLY A O 1
ATOM 1358 N N . ASN A 1 192 ? -11.534 -6.986 11.695 1.00 89.75 192 ASN A N 1
ATOM 1359 C CA . ASN A 1 192 ? -11.081 -8.257 11.129 1.00 89.75 192 ASN A CA 1
ATOM 1360 C C . ASN A 1 192 ? -10.125 -8.012 9.963 1.00 89.75 192 ASN A C 1
ATOM 1362 O O . ASN A 1 192 ? -10.451 -7.251 9.057 1.00 89.75 192 ASN A O 1
ATOM 1366 N N . ILE A 1 193 ? -8.983 -8.698 9.956 1.00 89.06 193 ILE A N 1
ATOM 1367 C CA . ILE A 1 193 ? -8.050 -8.707 8.834 1.00 89.06 193 ILE A CA 1
ATOM 1368 C C . ILE A 1 193 ? -8.578 -9.688 7.795 1.00 89.06 193 ILE A C 1
ATOM 1370 O O . ILE A 1 193 ? -8.347 -10.894 7.860 1.00 89.06 193 ILE A O 1
ATOM 1374 N N . ILE A 1 194 ? -9.314 -9.144 6.841 1.00 75.50 194 ILE A N 1
ATOM 1375 C CA . ILE A 1 194 ? -9.815 -9.862 5.676 1.00 75.50 194 ILE A CA 1
ATOM 1376 C C . ILE A 1 194 ? -9.054 -9.384 4.445 1.00 75.50 194 ILE A C 1
ATOM 1378 O O . ILE A 1 194 ? -8.647 -8.225 4.371 1.00 75.50 194 ILE A O 1
ATOM 1382 N N . ALA A 1 195 ? -8.862 -10.265 3.463 1.00 65.00 195 ALA A N 1
ATOM 1383 C CA . ALA A 1 195 ? -8.530 -9.802 2.123 1.00 65.00 195 ALA A CA 1
ATOM 1384 C C . ALA A 1 195 ? -9.657 -8.861 1.677 1.00 65.00 195 ALA A C 1
ATOM 1386 O O . ALA A 1 195 ? -10.812 -9.284 1.656 1.00 65.00 195 ALA A O 1
ATOM 1387 N N . SER A 1 196 ? -9.347 -7.596 1.379 1.00 64.44 196 SER A N 1
ATOM 1388 C CA . SER A 1 196 ? -10.328 -6.706 0.754 1.00 64.44 196 SER A CA 1
ATOM 1389 C C . SER A 1 196 ? -10.639 -7.293 -0.627 1.00 64.44 196 SER A C 1
ATOM 1391 O O . SER A 1 196 ? -9.720 -7.365 -1.445 1.00 64.44 196 SER A O 1
ATOM 1393 N N . PRO A 1 197 ? -11.859 -7.804 -0.890 1.00 52.84 197 PRO A N 1
ATOM 1394 C CA . PRO A 1 197 ? -12.131 -8.473 -2.158 1.00 52.84 197 PRO A CA 1
ATOM 1395 C C . PRO A 1 197 ? -12.155 -7.476 -3.322 1.00 52.84 197 PRO A C 1
ATOM 1397 O O . PRO A 1 197 ? -11.810 -7.853 -4.435 1.00 52.84 197 PRO A O 1
ATOM 1400 N N . ASP A 1 198 ? -12.474 -6.207 -3.040 1.00 69.25 198 ASP A N 1
ATOM 1401 C CA . ASP A 1 198 ? -12.504 -5.119 -4.010 1.00 69.25 198 ASP A CA 1
ATOM 1402 C C . ASP A 1 198 ? -11.794 -3.891 -3.418 1.00 69.25 198 ASP A C 1
ATOM 1404 O O . ASP A 1 198 ? -12.369 -3.106 -2.654 1.00 69.25 198 ASP A O 1
ATOM 1408 N N . SER A 1 199 ? -10.516 -3.732 -3.763 1.00 71.81 199 SER A N 1
ATOM 1409 C CA . SER A 1 199 ? -9.747 -2.516 -3.506 1.00 71.81 199 SER A CA 1
ATOM 1410 C C . SER A 1 199 ? -8.997 -2.055 -4.749 1.00 71.81 199 SER A C 1
ATOM 1412 O O . SER A 1 199 ? -8.598 -2.861 -5.588 1.00 71.81 199 SER A O 1
ATOM 1414 N N . LEU A 1 200 ? -8.771 -0.749 -4.838 1.00 74.56 200 LEU A N 1
ATOM 1415 C CA . LEU A 1 200 ? -7.901 -0.115 -5.816 1.00 74.56 200 LEU A CA 1
ATOM 1416 C C . LEU A 1 200 ? -6.856 0.716 -5.075 1.00 74.56 200 LEU A C 1
ATOM 1418 O O . LEU A 1 200 ? -7.205 1.627 -4.328 1.00 74.56 200 LEU A O 1
ATOM 1422 N N . THR A 1 201 ? -5.576 0.448 -5.319 1.00 68.81 201 THR A N 1
ATOM 1423 C CA . THR A 1 201 ? -4.486 1.310 -4.853 1.00 68.81 201 THR A CA 1
ATOM 1424 C C . THR A 1 201 ? -3.882 2.079 -6.015 1.00 68.81 201 THR A C 1
ATOM 1426 O O . THR A 1 201 ? -3.468 1.498 -7.016 1.00 68.81 201 THR A O 1
ATOM 1429 N N . ILE A 1 202 ? -3.779 3.387 -5.831 1.00 76.50 202 ILE A N 1
ATOM 1430 C CA . ILE A 1 202 ? -3.307 4.360 -6.804 1.00 76.50 202 ILE A CA 1
ATOM 1431 C C . ILE A 1 202 ? -2.034 4.987 -6.257 1.00 76.50 202 ILE A C 1
ATOM 1433 O O . ILE A 1 202 ? -1.995 5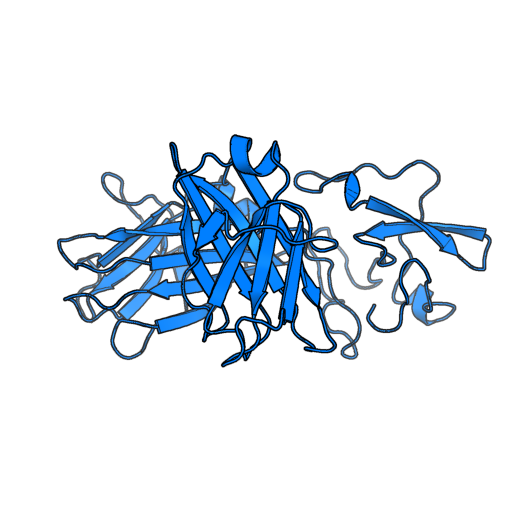.394 -5.096 1.00 76.50 202 ILE A O 1
ATOM 1437 N N . ALA A 1 203 ? -0.994 5.079 -7.080 1.00 71.69 203 ALA A N 1
ATOM 1438 C CA . ALA A 1 203 ? 0.196 5.847 -6.738 1.00 71.69 203 ALA A CA 1
ATOM 1439 C C . ALA A 1 203 ? -0.077 7.345 -6.931 1.00 71.69 203 ALA A C 1
ATOM 1441 O O . ALA A 1 203 ? -0.573 7.764 -7.974 1.00 71.69 203 ALA A O 1
ATOM 1442 N N . LEU A 1 204 ? 0.280 8.151 -5.935 1.00 80.50 204 LEU A N 1
ATOM 1443 C CA . LEU A 1 204 ? 0.224 9.606 -6.008 1.00 80.50 204 LEU A CA 1
ATOM 1444 C C . LEU A 1 204 ? 1.591 10.116 -6.460 1.00 80.50 204 LEU A C 1
ATOM 1446 O O . LEU A 1 204 ? 2.561 10.095 -5.697 1.00 80.50 204 LEU A O 1
ATOM 1450 N N . GLY A 1 205 ? 1.659 10.535 -7.720 1.00 79.31 205 GLY A N 1
ATOM 1451 C CA . GLY A 1 205 ? 2.841 11.135 -8.320 1.00 79.31 205 GLY A CA 1
ATOM 1452 C C . GLY A 1 205 ? 3.002 12.590 -7.898 1.00 79.31 205 GLY A C 1
ATOM 1453 O O . GLY A 1 205 ? 2.019 13.304 -7.699 1.00 79.31 205 GLY A O 1
ATOM 1454 N N . GLU A 1 206 ? 4.251 13.027 -7.778 1.00 84.75 206 GLU A N 1
ATOM 1455 C CA . GLU A 1 206 ? 4.593 14.412 -7.469 1.00 84.75 206 GLU A CA 1
ATOM 1456 C C . GLU A 1 206 ? 4.038 15.376 -8.526 1.00 84.75 206 GLU A C 1
ATOM 1458 O O . GLU A 1 206 ? 4.168 15.150 -9.731 1.00 84.75 206 GLU A O 1
ATOM 1463 N N . LEU A 1 207 ? 3.482 16.498 -8.068 1.00 82.81 207 LEU A N 1
ATOM 1464 C CA . LEU A 1 207 ? 3.131 17.642 -8.898 1.00 82.81 207 LEU A CA 1
ATOM 1465 C C . LEU A 1 207 ? 3.857 18.902 -8.422 1.00 82.81 207 LEU A C 1
ATOM 1467 O O . LEU A 1 207 ? 4.150 19.078 -7.241 1.00 82.81 207 LEU A O 1
ATOM 1471 N N . ASN A 1 208 ? 4.110 19.811 -9.365 1.00 82.62 208 ASN A N 1
ATOM 1472 C CA . ASN A 1 208 ? 4.596 21.170 -9.104 1.00 82.62 208 ASN A CA 1
ATOM 1473 C C . ASN A 1 208 ? 5.912 21.271 -8.305 1.00 82.62 208 ASN A C 1
ATOM 1475 O O . ASN A 1 208 ? 6.152 22.288 -7.656 1.00 82.62 208 ASN A O 1
ATOM 1479 N N . GLY A 1 209 ? 6.779 20.255 -8.368 1.00 78.38 209 GLY A N 1
ATOM 1480 C CA . GLY A 1 209 ? 8.061 20.273 -7.655 1.00 78.38 209 GLY A CA 1
ATOM 1481 C C . GLY A 1 209 ? 7.917 20.116 -6.138 1.00 78.38 209 GLY A C 1
ATOM 1482 O O . GLY A 1 209 ? 8.763 20.613 -5.394 1.00 78.38 209 GLY A O 1
ATOM 1483 N N . SER A 1 210 ? 6.815 19.522 -5.667 1.00 80.81 210 SER A N 1
ATOM 1484 C CA . SER A 1 210 ? 6.509 19.407 -4.239 1.00 80.81 210 SER A CA 1
ATOM 1485 C C . SER A 1 210 ? 7.429 18.437 -3.490 1.00 80.81 210 SER A C 1
ATOM 1487 O O . SER A 1 210 ? 7.503 18.496 -2.263 1.00 80.81 210 SER A O 1
ATOM 1489 N N . GLY A 1 211 ? 8.091 17.517 -4.199 1.00 74.75 211 GLY A N 1
ATOM 1490 C CA . GLY A 1 211 ? 8.777 16.361 -3.620 1.00 74.75 211 GLY A CA 1
ATOM 1491 C C . GLY A 1 211 ? 7.854 15.374 -2.889 1.00 74.75 211 GLY A C 1
ATOM 1492 O O . GLY A 1 211 ? 8.357 14.463 -2.230 1.00 74.75 211 GLY A O 1
ATOM 1493 N N . GLN A 1 212 ? 6.528 15.551 -2.963 1.00 76.25 212 GLN A N 1
ATOM 1494 C CA . GLN A 1 212 ? 5.559 14.715 -2.259 1.00 76.25 212 GLN A CA 1
ATOM 1495 C C . GLN A 1 212 ? 5.075 13.570 -3.142 1.00 76.25 212 GLN A C 1
ATOM 1497 O O . GLN A 1 212 ? 4.646 13.775 -4.274 1.00 76.25 212 GLN A O 1
ATOM 1502 N N . THR A 1 213 ? 5.102 12.358 -2.595 1.00 72.06 213 THR A N 1
ATOM 1503 C CA . THR A 1 213 ? 4.587 11.148 -3.250 1.00 72.06 213 THR A CA 1
ATOM 1504 C C . THR A 1 213 ? 3.832 10.296 -2.246 1.00 72.06 213 THR A C 1
ATOM 1506 O O . THR A 1 213 ? 4.009 10.453 -1.036 1.00 72.06 213 THR A O 1
ATOM 1509 N N . GLY A 1 214 ? 2.988 9.388 -2.724 1.00 72.00 214 GLY A N 1
ATOM 1510 C CA . GLY A 1 214 ? 2.185 8.567 -1.831 1.00 72.00 214 GLY A CA 1
ATOM 1511 C C . GLY A 1 214 ? 1.341 7.520 -2.531 1.00 72.00 214 GLY A C 1
ATOM 1512 O O . GLY A 1 214 ? 1.586 7.155 -3.678 1.00 72.00 214 GLY A O 1
ATOM 1513 N N . PHE A 1 215 ? 0.323 7.059 -1.821 1.00 69.81 215 PHE A N 1
ATOM 1514 C CA . PHE A 1 215 ? -0.681 6.122 -2.276 1.00 69.81 215 PHE A CA 1
ATOM 1515 C C . PHE A 1 215 ? -2.065 6.561 -1.805 1.00 69.81 215 PHE A C 1
ATOM 1517 O O . PHE A 1 215 ? -2.226 7.024 -0.677 1.00 69.81 215 PHE A O 1
ATOM 1524 N N . ALA A 1 216 ? -3.066 6.353 -2.652 1.00 80.56 216 ALA A N 1
ATOM 1525 C CA . ALA A 1 216 ? -4.470 6.374 -2.280 1.00 80.56 216 ALA A CA 1
ATOM 1526 C C . ALA A 1 216 ? -5.042 4.960 -2.424 1.00 80.56 216 ALA A C 1
ATOM 1528 O O . ALA A 1 216 ? -4.873 4.335 -3.463 1.00 80.56 216 ALA A O 1
ATOM 1529 N N . THR A 1 217 ? -5.696 4.431 -1.395 1.00 74.50 217 THR A N 1
ATOM 1530 C CA . THR A 1 217 ? -6.287 3.085 -1.404 1.00 74.50 217 THR A CA 1
ATOM 1531 C C . THR A 1 217 ? -7.783 3.173 -1.210 1.00 74.50 217 THR A C 1
ATOM 1533 O O . THR A 1 217 ? -8.251 3.509 -0.132 1.00 74.50 217 THR A O 1
ATOM 1536 N N . LEU A 1 218 ? -8.536 2.862 -2.249 1.00 83.62 218 LEU A N 1
ATOM 1537 C CA . LEU A 1 218 ? -9.984 2.838 -2.240 1.00 83.62 218 LEU A CA 1
ATOM 1538 C C . LEU A 1 218 ? -10.432 1.403 -1.959 1.00 83.62 218 LEU A C 1
ATOM 1540 O O . LEU A 1 218 ? -9.996 0.486 -2.642 1.00 83.62 218 LEU A O 1
ATOM 1544 N N . SER A 1 219 ? -11.267 1.183 -0.950 1.00 73.31 219 SER A N 1
ATOM 1545 C CA . SER A 1 219 ? -11.802 -0.142 -0.601 1.00 73.31 219 SER A CA 1
ATOM 1546 C C . SER A 1 219 ? -13.320 -0.095 -0.540 1.00 73.31 219 SER A C 1
ATOM 1548 O O . SER A 1 219 ? -13.883 0.828 0.052 1.00 73.31 219 SER A O 1
ATOM 1550 N N . ALA A 1 220 ? -13.984 -1.080 -1.143 1.00 72.31 220 ALA A N 1
ATOM 1551 C CA . ALA A 1 220 ? -15.434 -1.187 -1.063 1.00 72.31 220 ALA A CA 1
ATOM 1552 C C . ALA A 1 220 ? -15.885 -1.367 0.399 1.00 72.31 220 ALA A C 1
ATOM 1554 O O . ALA A 1 220 ? -15.336 -2.185 1.136 1.00 72.31 220 ALA A O 1
ATOM 1555 N N . SER A 1 221 ? -16.898 -0.607 0.813 1.00 65.69 221 SER A N 1
ATOM 1556 C CA . SER A 1 221 ? -17.492 -0.652 2.151 1.00 65.69 221 SER A CA 1
ATOM 1557 C C . SER A 1 221 ? -19.014 -0.550 2.031 1.00 65.69 221 SER A C 1
ATOM 1559 O O . SER A 1 221 ? -19.609 0.512 2.215 1.00 65.69 221 SER A O 1
ATOM 1561 N N . GLY A 1 222 ? -19.658 -1.659 1.657 1.00 70.94 222 GLY A N 1
ATOM 1562 C CA . GLY A 1 222 ? -21.086 -1.665 1.320 1.00 70.94 222 GLY A CA 1
ATOM 1563 C C . GLY A 1 222 ? -21.375 -0.768 0.113 1.00 70.94 222 GLY A C 1
ATOM 1564 O O . GLY A 1 222 ? -20.754 -0.932 -0.935 1.00 70.94 222 GLY A O 1
ATOM 1565 N N . ASP A 1 223 ? -22.283 0.195 0.277 1.00 81.19 223 ASP A N 1
ATOM 1566 C CA . ASP A 1 223 ? -22.623 1.185 -0.759 1.00 81.19 223 ASP A CA 1
ATOM 1567 C C . ASP A 1 223 ? -21.657 2.391 -0.792 1.00 81.19 223 ASP A C 1
ATOM 1569 O O . ASP A 1 223 ? -21.838 3.322 -1.579 1.00 81.19 223 ASP A O 1
ATOM 1573 N N . GLN A 1 224 ? -20.620 2.376 0.051 1.00 81.81 224 GLN A N 1
ATOM 1574 C CA . GLN A 1 224 ? -19.609 3.424 0.180 1.00 81.81 224 GLN A CA 1
ATOM 1575 C C . GLN A 1 224 ? -18.218 2.921 -0.218 1.00 81.81 224 GLN A C 1
ATOM 1577 O O . GLN A 1 224 ? -17.977 1.725 -0.401 1.00 81.81 224 GLN A O 1
ATOM 1582 N N . THR A 1 225 ? -17.272 3.853 -0.305 1.00 84.19 225 THR A N 1
ATOM 1583 C CA . THR A 1 225 ? -15.853 3.567 -0.506 1.00 84.19 225 THR A CA 1
ATOM 1584 C C . THR A 1 225 ? -15.054 4.179 0.626 1.00 84.19 225 THR A C 1
ATOM 1586 O O . THR A 1 225 ? -15.141 5.377 0.880 1.00 84.19 225 THR A O 1
ATOM 1589 N N . GLN A 1 226 ? -14.233 3.373 1.286 1.00 77.81 226 GLN A N 1
ATOM 1590 C CA . GLN A 1 226 ? -13.236 3.877 2.216 1.00 77.81 226 GLN A CA 1
ATOM 1591 C C . GLN A 1 226 ? -11.986 4.296 1.438 1.00 77.81 226 GLN A C 1
ATOM 1593 O O . GLN A 1 226 ? -11.459 3.509 0.656 1.00 77.81 226 GLN A O 1
ATOM 1598 N N . VAL A 1 227 ? -11.492 5.512 1.668 1.00 83.75 227 VAL A N 1
ATOM 1599 C CA . VAL A 1 227 ? -10.346 6.096 0.966 1.00 83.75 227 VAL A CA 1
ATOM 1600 C C . VAL A 1 227 ? -9.185 6.338 1.926 1.00 83.75 227 VAL A C 1
ATOM 1602 O O . VAL A 1 227 ? -9.236 7.202 2.799 1.00 83.75 227 VAL A O 1
ATOM 1605 N N . VAL A 1 228 ? -8.177 5.500 1.705 1.00 74.06 228 VAL A N 1
ATOM 1606 C CA . VAL A 1 228 ? -6.795 5.355 2.182 1.00 74.06 228 VAL A CA 1
ATOM 1607 C C . VAL A 1 228 ? -5.733 6.326 1.696 1.00 74.06 228 VAL A C 1
ATOM 1609 O O . VAL A 1 228 ? -5.004 5.878 0.822 1.00 74.06 228 VAL A O 1
ATOM 1612 N N . VAL A 1 229 ? -5.533 7.548 2.190 1.00 77.75 229 VAL A N 1
ATOM 1613 C CA . VAL A 1 229 ? -4.381 8.346 1.703 1.00 77.75 229 VAL A CA 1
ATOM 1614 C C . VAL A 1 229 ? -3.160 8.149 2.599 1.00 77.75 229 VAL A C 1
ATOM 1616 O O . VAL A 1 229 ? -3.245 8.346 3.802 1.00 77.75 229 VAL A O 1
ATOM 1619 N N . SER A 1 230 ? -2.007 7.807 2.020 1.00 68.94 230 SER A N 1
ATOM 1620 C CA . SER A 1 230 ? -0.697 7.799 2.684 1.00 68.94 230 SER A CA 1
ATOM 1621 C C . SER A 1 230 ? 0.339 8.508 1.818 1.00 68.94 230 SER A C 1
ATOM 1623 O O . SER A 1 230 ? 0.480 8.152 0.657 1.00 68.94 230 SER A O 1
ATOM 1625 N N . ALA A 1 231 ? 1.089 9.476 2.342 1.00 69.00 231 ALA A N 1
ATOM 1626 C CA . ALA A 1 231 ? 2.127 10.165 1.568 1.00 69.00 231 ALA A CA 1
ATOM 1627 C C . ALA A 1 231 ? 3.364 10.511 2.418 1.00 69.00 231 ALA A C 1
ATOM 1629 O O . ALA A 1 231 ? 3.397 10.306 3.634 1.00 69.00 231 ALA A O 1
ATOM 1630 N N . THR A 1 232 ? 4.424 10.988 1.768 1.00 63.78 232 THR A N 1
ATOM 1631 C CA . THR A 1 232 ? 5.642 11.491 2.425 1.00 63.78 232 THR A CA 1
ATOM 1632 C C . THR A 1 232 ? 5.328 12.646 3.384 1.00 63.78 232 THR A C 1
ATOM 1634 O O . THR A 1 232 ? 4.501 13.489 3.059 1.00 63.78 232 THR A O 1
ATOM 1637 N N . ALA A 1 233 ? 6.010 12.712 4.535 1.00 54.44 233 ALA A N 1
ATOM 1638 C CA . ALA A 1 233 ? 5.749 13.687 5.603 1.00 54.44 233 ALA A CA 1
ATOM 1639 C C . ALA A 1 233 ? 5.670 15.154 5.121 1.00 54.44 233 ALA A C 1
ATOM 1641 O O . ALA A 1 233 ? 6.471 15.580 4.289 1.00 54.44 233 ALA A O 1
ATOM 1642 N N . GLY A 1 234 ? 4.746 15.929 5.707 1.00 55.16 234 GLY A N 1
ATOM 1643 C CA . GLY A 1 234 ? 4.448 17.318 5.311 1.00 55.16 234 GLY A CA 1
ATOM 1644 C C . GLY A 1 234 ? 3.247 17.447 4.366 1.00 55.16 234 GLY A C 1
ATOM 1645 O O . GLY A 1 234 ? 3.227 18.335 3.511 1.00 55.16 234 GLY A O 1
ATOM 1646 N N . ILE A 1 235 ? 2.294 16.518 4.468 1.00 56.59 235 ILE A N 1
ATOM 1647 C CA . ILE A 1 235 ? 1.127 16.452 3.596 1.00 56.59 235 ILE A CA 1
ATOM 1648 C C . ILE A 1 235 ? 0.100 17.515 3.993 1.00 56.59 235 ILE A C 1
ATOM 1650 O O . ILE A 1 235 ? -0.086 17.820 5.166 1.00 56.59 235 ILE A O 1
ATOM 1654 N N . SER A 1 236 ? -0.576 18.024 2.969 1.00 59.22 236 SER A N 1
ATOM 1655 C CA . SER A 1 236 ? -1.688 18.962 3.018 1.00 59.22 236 SER A CA 1
ATOM 1656 C C . SER A 1 236 ? -2.699 18.798 4.152 1.00 59.22 236 SER A C 1
ATOM 1658 O O . SER A 1 236 ? -3.201 17.705 4.412 1.00 59.22 236 SER A O 1
ATOM 1660 N N . ALA A 1 237 ? -3.234 19.922 4.606 1.00 62.06 237 ALA A N 1
ATOM 1661 C CA . ALA A 1 237 ? -4.520 19.989 5.285 1.00 62.06 237 ALA A CA 1
ATOM 1662 C C . ALA A 1 237 ? -5.716 19.537 4.412 1.00 62.06 237 ALA A C 1
ATOM 1664 O O . ALA A 1 237 ? -6.824 19.384 4.922 1.00 62.06 237 ALA A O 1
ATOM 1665 N N . LEU A 1 238 ? -5.541 19.359 3.092 1.00 74.19 238 LEU A N 1
ATOM 1666 C CA . LEU A 1 238 ? -6.634 19.110 2.148 1.00 74.19 238 LEU A CA 1
ATOM 1667 C C . LEU A 1 238 ? -6.322 17.982 1.153 1.00 74.19 238 LEU A C 1
ATOM 1669 O O . LEU A 1 238 ? -5.338 18.035 0.411 1.00 74.19 238 LEU A O 1
ATOM 1673 N N . ALA A 1 239 ? -7.221 17.000 1.088 1.00 86.56 23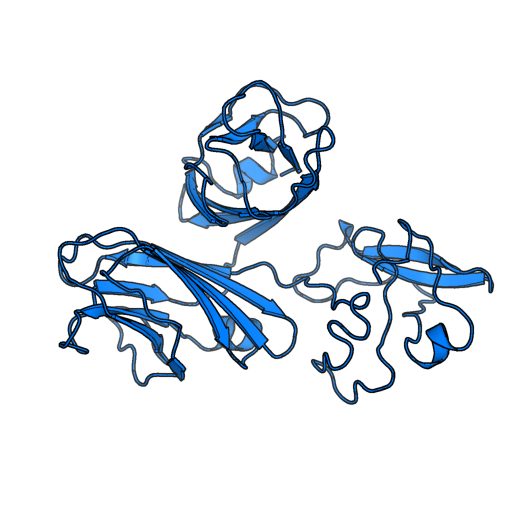9 ALA A N 1
ATOM 1674 C CA . ALA A 1 239 ? -7.233 15.933 0.095 1.00 86.56 239 ALA A CA 1
ATOM 1675 C C . ALA A 1 239 ? -8.633 15.801 -0.518 1.00 86.56 239 ALA A C 1
ATOM 1677 O O . ALA A 1 239 ? -9.640 15.963 0.173 1.00 86.56 239 ALA A O 1
ATOM 1678 N N . HIS A 1 240 ? -8.704 15.504 -1.815 1.00 92.00 240 HIS A N 1
ATOM 1679 C CA . HIS A 1 240 ? -9.971 15.404 -2.541 1.00 92.00 240 HIS A CA 1
ATOM 1680 C C . HIS A 1 240 ? -9.935 14.304 -3.601 1.00 92.00 240 HIS A C 1
ATOM 1682 O O . HIS A 1 240 ? -8.881 13.971 -4.144 1.00 92.00 240 HIS A O 1
ATOM 1688 N N . ILE A 1 241 ? -11.119 13.804 -3.947 1.00 94.88 241 ILE A N 1
ATOM 1689 C CA . ILE A 1 241 ? -11.381 13.163 -5.234 1.00 94.88 241 ILE A CA 1
ATOM 1690 C C . ILE A 1 241 ? -11.977 14.224 -6.155 1.00 94.88 241 ILE A C 1
ATOM 1692 O O . ILE A 1 241 ? -13.001 14.829 -5.828 1.00 94.88 241 ILE A O 1
ATOM 1696 N N . HIS A 1 242 ? -11.344 14.445 -7.298 1.00 94.75 242 HIS A N 1
ATOM 1697 C CA . HIS A 1 242 ? -11.804 15.344 -8.351 1.00 94.75 242 HIS A CA 1
ATOM 1698 C C . HIS A 1 242 ? -12.369 14.563 -9.529 1.00 94.75 242 HIS A C 1
ATOM 1700 O O . HIS A 1 242 ? -11.930 13.448 -9.797 1.00 94.75 242 HIS A O 1
ATOM 1706 N N . GLU A 1 243 ? -13.288 15.176 -10.271 1.00 96.00 243 GLU A N 1
ATOM 1707 C CA . GLU A 1 243 ? -13.641 14.718 -11.618 1.00 96.00 243 GLU A CA 1
ATOM 1708 C C . GLU A 1 243 ? -12.443 14.869 -12.575 1.00 96.00 243 GLU A C 1
ATOM 1710 O O . GLU A 1 243 ? -11.607 15.759 -12.409 1.00 96.00 243 GLU A O 1
ATOM 1715 N N . GLY A 1 244 ? -12.383 14.050 -13.622 1.00 94.12 244 GLY A N 1
ATOM 1716 C CA . GLY A 1 244 ? -11.364 14.138 -14.667 1.00 94.12 244 GLY A CA 1
ATOM 1717 C C . GLY A 1 244 ? -10.139 13.269 -14.392 1.00 94.12 244 GLY A C 1
ATOM 1718 O O . GLY A 1 244 ? -10.280 12.093 -14.069 1.00 94.12 244 GLY A O 1
ATOM 1719 N N . SER A 1 245 ? -8.953 13.835 -14.611 1.00 93.69 245 SER A N 1
ATOM 1720 C CA . SER A 1 245 ? -7.655 13.163 -14.442 1.00 93.69 245 SER A CA 1
ATOM 1721 C C . SER A 1 245 ? -6.624 14.132 -13.867 1.00 93.69 245 SER A C 1
ATOM 1723 O O . SER A 1 245 ? -6.823 15.346 -13.905 1.00 93.69 245 SER A O 1
ATOM 1725 N N . CYS A 1 246 ? -5.471 13.644 -13.429 1.00 89.38 246 CYS A N 1
ATOM 1726 C CA . CYS A 1 246 ? -4.353 14.465 -12.975 1.00 89.38 246 CYS A CA 1
ATOM 1727 C C . CYS A 1 246 ? -3.854 15.456 -14.035 1.00 89.38 246 CYS A C 1
ATOM 1729 O O . CYS A 1 246 ? -3.310 16.504 -13.689 1.00 89.38 246 CYS A O 1
ATOM 1731 N N . ALA A 1 247 ? -4.062 15.167 -15.324 1.00 89.06 247 ALA A N 1
ATOM 1732 C CA . ALA A 1 247 ? -3.747 16.094 -16.410 1.00 89.06 247 ALA A CA 1
ATOM 1733 C C . ALA A 1 247 ? -4.764 17.242 -16.532 1.00 89.06 247 ALA A C 1
ATOM 1735 O O . ALA A 1 247 ? -4.448 18.310 -17.058 1.00 89.06 247 ALA A O 1
ATOM 1736 N N . THR A 1 248 ? -6.009 17.030 -16.107 1.00 90.50 248 THR A N 1
ATOM 1737 C CA . THR A 1 248 ? -7.092 18.016 -16.187 1.00 90.50 248 THR A CA 1
ATOM 1738 C C . THR A 1 248 ? -8.081 17.758 -15.057 1.00 90.50 248 THR A C 1
ATOM 1740 O O . THR A 1 248 ? -9.086 17.066 -15.239 1.00 90.50 248 THR A O 1
ATOM 1743 N N . LEU A 1 249 ? -7.765 18.299 -13.879 1.00 89.19 249 LEU A N 1
ATOM 1744 C CA . LEU A 1 249 ? -8.610 18.177 -12.696 1.00 89.19 249 LEU A CA 1
ATOM 1745 C C . LEU A 1 249 ? -9.848 19.065 -12.848 1.00 89.19 249 LEU A C 1
ATOM 1747 O O . LEU A 1 249 ? -9.748 20.268 -13.103 1.00 89.19 249 LEU A O 1
ATOM 1751 N N . GLY A 1 250 ? -11.014 18.445 -12.714 1.00 90.94 250 GLY A N 1
ATOM 1752 C CA . GLY A 1 250 ? -12.316 19.092 -12.691 1.00 90.94 250 GLY A CA 1
ATOM 1753 C C . GLY A 1 250 ? -12.723 19.534 -11.285 1.00 90.94 250 GLY A C 1
ATOM 1754 O O . GLY A 1 250 ? -11.893 19.786 -10.405 1.00 90.94 250 GLY A O 1
ATOM 1755 N N . GLY A 1 251 ? -14.034 19.641 -11.067 1.00 92.00 251 GLY A N 1
ATOM 1756 C CA . GLY A 1 251 ? -14.589 19.983 -9.758 1.00 92.00 251 GLY A CA 1
ATOM 1757 C C . GLY A 1 251 ? -14.261 18.939 -8.687 1.00 92.00 251 GLY A C 1
ATOM 1758 O O . GLY A 1 251 ? -13.948 17.789 -8.995 1.00 92.00 251 GLY A O 1
ATOM 1759 N N . VAL A 1 252 ? -14.341 19.346 -7.418 1.00 93.56 252 VAL A N 1
ATOM 1760 C CA . VAL A 1 252 ? -14.261 18.417 -6.281 1.00 93.56 252 VAL A CA 1
ATOM 1761 C C . VAL A 1 252 ? -15.516 17.546 -6.286 1.00 93.56 252 VAL A C 1
ATOM 1763 O O . VAL A 1 252 ? -16.619 18.063 -6.113 1.00 93.56 252 VAL A O 1
ATOM 1766 N N . ALA A 1 253 ? -15.340 16.238 -6.462 1.00 94.88 253 ALA A N 1
ATOM 1767 C CA . ALA A 1 253 ? -16.409 15.250 -6.359 1.00 94.88 253 ALA A CA 1
ATOM 1768 C C . ALA A 1 253 ? -16.623 14.826 -4.899 1.00 94.88 253 ALA A C 1
ATOM 1770 O O . ALA A 1 253 ? -17.754 14.804 -4.415 1.00 94.88 253 ALA A O 1
ATOM 1771 N N . HIS A 1 254 ? -15.532 14.548 -4.175 1.00 94.19 254 HIS A N 1
ATOM 1772 C CA . HIS A 1 254 ? -15.583 14.143 -2.770 1.00 94.19 254 HIS A CA 1
ATOM 1773 C C . HIS A 1 254 ? -14.453 14.782 -1.965 1.00 94.19 254 HIS A C 1
ATOM 1775 O O . HIS A 1 254 ? -13.291 14.752 -2.369 1.00 94.19 254 HIS A O 1
ATOM 1781 N N . ALA A 1 255 ? -14.796 15.341 -0.805 1.00 90.31 255 ALA A N 1
ATOM 1782 C CA . ALA A 1 255 ? -13.811 15.810 0.158 1.00 90.31 255 ALA A CA 1
ATOM 1783 C C . ALA A 1 255 ? -13.283 14.648 0.994 1.00 90.31 255 ALA A C 1
ATOM 1785 O O . ALA A 1 255 ? -14.055 13.798 1.438 1.00 90.31 255 ALA A O 1
ATOM 1786 N N . LEU A 1 256 ? -11.971 14.632 1.204 1.00 88.12 256 LEU A N 1
ATOM 1787 C CA . LEU A 1 256 ? -11.299 13.691 2.083 1.00 88.12 256 LEU A CA 1
ATOM 1788 C C . LEU A 1 256 ? -10.801 14.430 3.330 1.00 88.12 256 LEU A C 1
ATOM 1790 O O . LEU A 1 256 ? -10.732 15.658 3.394 1.00 88.12 256 LEU A O 1
ATOM 1794 N N . SER A 1 257 ? -10.498 13.650 4.351 1.00 78.06 257 SER A N 1
ATOM 1795 C CA . SER A 1 257 ? -10.039 14.101 5.651 1.00 78.06 257 SER A CA 1
ATOM 1796 C C . SER A 1 257 ? -8.630 14.664 5.541 1.00 78.06 257 SER A C 1
ATOM 1798 O O . SER A 1 257 ? -7.815 14.177 4.753 1.00 78.06 257 SER A O 1
ATOM 1800 N N . ASP A 1 258 ? -8.373 15.671 6.374 1.00 68.25 258 ASP A N 1
ATOM 1801 C CA . ASP A 1 258 ? -7.080 16.331 6.532 1.00 68.25 258 ASP A CA 1
ATOM 1802 C C . ASP A 1 258 ? -5.949 15.297 6.661 1.00 68.25 258 ASP A C 1
ATOM 1804 O O . ASP A 1 258 ? -6.073 14.295 7.375 1.00 68.25 258 ASP A O 1
ATOM 1808 N N . THR A 1 259 ? -4.866 15.530 5.918 1.00 60.94 259 THR A N 1
ATOM 1809 C CA . THR A 1 259 ? -3.733 14.611 5.812 1.00 60.94 259 THR A CA 1
ATOM 1810 C C . THR A 1 259 ? -2.495 15.073 6.559 1.00 60.94 259 THR A C 1
ATOM 1812 O O . THR A 1 259 ? -1.487 14.397 6.428 1.00 60.94 259 THR A O 1
ATOM 1815 N N . SER A 1 260 ? -2.568 16.132 7.377 1.00 55.47 260 SER A N 1
ATOM 1816 C CA . SER A 1 260 ? -1.475 16.788 8.134 1.00 55.47 260 SER A CA 1
ATOM 1817 C C . SER A 1 260 ? -0.544 15.879 8.966 1.00 55.47 260 SER A C 1
ATOM 1819 O O . SER A 1 260 ? 0.432 16.354 9.551 1.00 55.47 260 SER A O 1
ATOM 1821 N N . GLY A 1 261 ? -0.795 14.567 9.001 1.00 57.66 261 GLY A N 1
ATOM 1822 C CA . GLY A 1 261 ? 0.170 13.511 9.325 1.00 57.66 261 GLY A CA 1
ATOM 1823 C C . GLY A 1 261 ? 0.792 12.841 8.083 1.00 57.66 261 GLY A C 1
ATOM 1824 O O . GLY A 1 261 ? 1.097 13.488 7.088 1.00 57.66 261 GLY A O 1
ATOM 1825 N N . SER A 1 262 ? 1.040 11.527 8.154 1.00 56.22 262 SER A N 1
ATOM 1826 C CA . SER A 1 262 ? 1.508 10.717 7.005 1.00 56.22 262 SER A CA 1
ATOM 1827 C C . SER A 1 262 ? 0.391 9.889 6.360 1.00 56.22 262 SER A C 1
ATOM 1829 O O . SER A 1 262 ? 0.598 9.299 5.298 1.00 56.22 262 SER A O 1
ATOM 1831 N N . ILE A 1 263 ? -0.760 9.773 7.034 1.00 62.41 263 ILE A N 1
ATOM 1832 C CA . ILE A 1 263 ? -1.910 8.958 6.629 1.00 62.41 263 ILE A CA 1
ATOM 1833 C C . ILE A 1 263 ? -3.210 9.672 7.019 1.00 62.41 263 ILE A C 1
ATOM 1835 O O . ILE A 1 263 ? -3.303 10.199 8.126 1.00 62.41 263 ILE A O 1
ATOM 1839 N N . SER A 1 264 ? -4.220 9.633 6.149 1.00 72.94 264 SER A N 1
ATOM 1840 C CA . SER A 1 264 ? -5.608 9.999 6.454 1.00 72.94 264 SER A CA 1
ATOM 1841 C C . SER A 1 264 ? -6.578 8.922 5.984 1.00 72.94 264 SER A C 1
ATOM 1843 O O . SER A 1 264 ? -6.220 8.086 5.155 1.00 72.94 264 SER A O 1
ATOM 1845 N N . ALA A 1 265 ? -7.802 8.948 6.521 1.00 74.19 265 ALA A N 1
ATOM 1846 C CA . ALA A 1 265 ? -8.867 8.021 6.164 1.00 74.19 265 ALA A CA 1
ATOM 1847 C C . ALA A 1 265 ? -10.227 8.702 6.063 1.00 74.19 265 ALA A C 1
ATOM 1849 O O . ALA A 1 265 ? -10.605 9.460 6.952 1.00 74.19 265 ALA A O 1
ATOM 1850 N N . SER A 1 266 ? -10.978 8.392 5.004 1.00 81.31 266 SER A N 1
ATOM 1851 C CA . SER A 1 266 ? -12.293 8.992 4.746 1.00 81.31 266 SER A CA 1
ATOM 1852 C C . SER A 1 266 ? -13.283 8.000 4.162 1.00 81.31 266 SER A C 1
ATOM 1854 O O . SER A 1 266 ? -12.922 7.214 3.294 1.00 81.31 266 SER A O 1
ATOM 1856 N N . ALA A 1 267 ? -14.537 8.073 4.596 1.00 80.00 267 ALA A N 1
ATOM 1857 C CA . ALA A 1 267 ? -15.638 7.382 3.938 1.00 80.00 267 ALA A CA 1
ATOM 1858 C C . ALA A 1 267 ? -16.232 8.286 2.850 1.00 80.00 267 ALA A C 1
ATOM 1860 O O . ALA A 1 267 ? -16.495 9.466 3.086 1.00 80.00 267 ALA A O 1
ATOM 1861 N N . VAL A 1 268 ? -16.429 7.729 1.660 1.00 90.56 268 VAL A N 1
ATOM 1862 C CA . VAL A 1 268 ? -16.996 8.403 0.493 1.00 90.56 268 VAL A CA 1
ATOM 1863 C C . VAL A 1 268 ? -18.324 7.748 0.129 1.00 90.56 268 VAL A C 1
ATOM 1865 O O . VAL A 1 268 ? -18.395 6.533 -0.046 1.00 90.56 268 VAL A O 1
ATOM 1868 N N . GLU A 1 269 ? -19.362 8.568 -0.037 1.00 90.50 269 GLU A N 1
ATOM 1869 C CA . GLU A 1 269 ? -20.722 8.172 -0.444 1.00 90.50 269 GLU A CA 1
ATOM 1870 C C . GLU A 1 269 ? -20.804 7.816 -1.943 1.00 90.50 269 GLU A C 1
ATOM 1872 O O . GLU A 1 269 ? -21.570 8.402 -2.708 1.00 90.50 269 GLU A O 1
ATOM 1877 N N . ALA A 1 270 ? -19.959 6.888 -2.385 1.00 91.50 270 ALA A N 1
ATOM 1878 C CA . ALA A 1 270 ? -19.952 6.324 -3.727 1.00 91.50 270 ALA A CA 1
ATOM 1879 C C . ALA A 1 270 ? -19.428 4.888 -3.674 1.00 91.50 270 ALA A C 1
ATOM 1881 O O . ALA A 1 270 ? -18.521 4.576 -2.902 1.00 91.50 270 ALA A O 1
ATOM 1882 N N . THR A 1 271 ? -19.954 4.018 -4.533 1.00 88.88 271 THR A N 1
ATOM 1883 C CA . THR A 1 271 ? -19.445 2.644 -4.646 1.00 88.88 271 THR A CA 1
ATOM 1884 C C . THR A 1 271 ? -18.074 2.634 -5.320 1.00 88.88 271 THR A C 1
ATOM 1886 O O . THR A 1 271 ? -17.825 3.422 -6.240 1.00 88.88 271 THR A O 1
ATOM 1889 N N . LEU A 1 272 ? -17.210 1.690 -4.941 1.00 84.75 272 LEU A N 1
ATOM 1890 C CA . LEU A 1 272 ? -15.887 1.560 -5.556 1.00 84.75 272 LEU A CA 1
ATOM 1891 C C . LEU A 1 272 ? -15.999 1.346 -7.072 1.00 84.75 272 LEU A C 1
ATOM 1893 O O . LEU A 1 272 ? -15.301 1.993 -7.846 1.00 84.75 272 LEU A O 1
ATOM 1897 N N . ALA A 1 273 ? -16.948 0.512 -7.501 1.00 81.00 273 ALA A N 1
ATOM 1898 C CA . ALA A 1 273 ? -17.219 0.272 -8.914 1.00 81.00 273 ALA A CA 1
ATOM 1899 C C . ALA A 1 273 ? -17.587 1.560 -9.674 1.00 81.00 273 ALA A C 1
ATOM 1901 O O . ALA A 1 273 ? -17.151 1.743 -10.807 1.00 81.00 273 ALA A O 1
ATOM 1902 N N . SER A 1 274 ? -18.358 2.468 -9.061 1.00 91.62 274 SER A N 1
ATOM 1903 C CA . SER A 1 274 ? -18.708 3.750 -9.690 1.00 91.62 274 SER A CA 1
ATOM 1904 C C . SER A 1 274 ? -17.531 4.717 -9.792 1.00 91.62 274 SER A C 1
ATOM 1906 O O . SER A 1 274 ? -17.441 5.444 -10.778 1.00 91.62 274 SER A O 1
ATOM 1908 N N . LEU A 1 275 ? -16.618 4.699 -8.814 1.00 92.69 275 LEU A N 1
ATOM 1909 C CA . LEU A 1 275 ? -15.397 5.501 -8.862 1.00 92.69 275 LEU A CA 1
ATOM 1910 C C . LEU A 1 275 ? -14.446 4.973 -9.946 1.00 92.69 275 LEU A C 1
ATOM 1912 O O . LEU A 1 275 ? -13.966 5.759 -10.749 1.00 92.69 275 LEU A O 1
ATOM 1916 N N . ILE A 1 276 ? -14.267 3.651 -10.046 1.00 85.19 276 ILE A N 1
ATOM 1917 C CA . ILE A 1 276 ? -13.430 3.009 -11.080 1.00 85.19 276 ILE A CA 1
ATOM 1918 C C . ILE A 1 276 ? -13.997 3.211 -12.492 1.00 85.19 276 ILE A C 1
ATOM 1920 O O . ILE A 1 276 ? -13.255 3.377 -13.454 1.00 85.19 276 ILE A O 1
ATOM 1924 N N . ALA A 1 277 ? -15.320 3.143 -12.651 1.00 84.31 277 ALA A N 1
ATOM 1925 C CA . ALA A 1 277 ? -15.953 3.321 -13.958 1.00 84.31 277 ALA A CA 1
ATOM 1926 C C . ALA A 1 277 ? -16.007 4.792 -14.407 1.00 84.31 277 ALA A C 1
ATOM 1928 O O . ALA A 1 277 ? -16.262 5.066 -15.583 1.00 84.31 277 ALA A O 1
ATOM 1929 N N . GLY A 1 278 ? -15.843 5.729 -13.471 1.00 90.31 278 GLY A N 1
ATOM 1930 C CA . GLY A 1 278 ? -15.825 7.158 -13.740 1.00 90.31 278 GLY A CA 1
ATOM 1931 C C . GLY A 1 278 ? -14.459 7.656 -14.203 1.00 90.31 278 GLY A C 1
ATOM 1932 O O . GLY A 1 278 ? -13.499 6.906 -14.317 1.00 90.31 278 GLY A O 1
ATOM 1933 N N . SER A 1 279 ? -14.381 8.957 -14.473 1.00 93.56 279 SER A N 1
ATOM 1934 C CA . SER A 1 279 ? -13.103 9.650 -14.642 1.00 93.56 279 SER A CA 1
ATOM 1935 C C . SER A 1 279 ? -12.884 10.464 -13.382 1.00 93.56 279 SER A C 1
ATOM 1937 O O . SER A 1 279 ? -13.505 11.519 -13.227 1.00 93.56 279 SER A O 1
ATOM 1939 N N . PHE A 1 280 ? -12.051 9.955 -12.480 1.00 96.88 280 PHE A N 1
ATOM 1940 C CA . PHE A 1 280 ? -11.720 10.638 -11.240 1.00 96.88 280 PHE A CA 1
ATOM 1941 C C . PHE A 1 280 ? -10.217 10.598 -10.968 1.00 96.88 280 PHE A C 1
ATOM 1943 O O . PHE A 1 280 ? -9.498 9.738 -11.464 1.00 96.88 280 PHE A O 1
ATOM 1950 N N . ALA A 1 281 ? -9.749 11.519 -10.133 1.00 95.44 281 ALA A N 1
ATOM 1951 C CA . ALA A 1 281 ? -8.382 11.520 -9.636 1.00 95.44 281 ALA A CA 1
ATOM 1952 C C . ALA A 1 281 ? -8.347 11.896 -8.156 1.00 95.44 281 ALA A C 1
ATOM 1954 O O . ALA A 1 281 ? -9.057 12.803 -7.713 1.00 95.44 281 ALA A O 1
ATOM 1955 N N . VAL A 1 282 ? -7.498 11.213 -7.392 1.00 93.19 282 VAL A N 1
ATOM 1956 C CA . VAL A 1 282 ? -7.184 11.588 -6.013 1.00 93.19 282 VAL A CA 1
ATOM 1957 C C . VAL A 1 282 ? -6.075 12.628 -6.042 1.00 93.19 282 VAL A C 1
ATOM 1959 O O . VAL A 1 282 ? -5.041 12.426 -6.677 1.00 93.19 282 VAL A O 1
ATOM 1962 N N . ASN A 1 283 ? -6.271 13.732 -5.331 1.00 91.31 283 ASN A N 1
ATOM 1963 C CA . ASN A 1 283 ? -5.320 14.828 -5.279 1.00 91.31 283 ASN A CA 1
ATOM 1964 C C . ASN A 1 283 ? -5.054 15.297 -3.845 1.00 91.31 283 ASN A C 1
ATOM 1966 O O . ASN A 1 283 ? -5.970 15.360 -3.022 1.00 91.31 283 ASN A O 1
ATOM 1970 N N . LEU A 1 284 ? -3.798 15.665 -3.584 1.00 87.81 284 LEU A N 1
ATOM 1971 C CA . LEU A 1 284 ? -3.354 16.335 -2.363 1.00 87.81 284 LEU A CA 1
ATOM 1972 C C . LEU A 1 284 ? -2.900 17.757 -2.693 1.00 87.81 284 LEU A C 1
ATOM 1974 O O . LEU A 1 284 ? -2.327 18.004 -3.760 1.00 87.81 284 LEU A O 1
ATOM 1978 N N . HIS A 1 285 ? -3.127 18.687 -1.768 1.00 83.31 285 HIS A N 1
ATOM 1979 C CA . HIS A 1 285 ? -2.769 20.094 -1.948 1.00 83.31 285 HIS A CA 1
ATOM 1980 C C . HIS A 1 285 ? -1.477 20.461 -1.203 1.00 83.31 285 HIS A C 1
ATOM 1982 O O . HIS A 1 285 ? -0.954 19.720 -0.380 1.00 83.31 285 HIS A O 1
ATOM 1988 N N . THR A 1 286 ? -0.941 21.648 -1.439 1.00 74.12 286 THR A N 1
ATOM 1989 C CA . THR A 1 286 ? 0.137 22.187 -0.603 1.00 74.12 286 THR A CA 1
ATOM 1990 C C . THR A 1 286 ? -0.469 22.867 0.623 1.00 74.12 286 THR A C 1
ATOM 1992 O O . THR A 1 286 ? -1.463 23.588 0.501 1.00 74.12 286 THR A O 1
ATOM 1995 N N . ASP A 1 287 ? 0.121 22.657 1.800 1.00 68.81 287 ASP A N 1
ATOM 1996 C CA . ASP A 1 287 ? -0.329 23.290 3.042 1.00 68.81 287 ASP A CA 1
ATOM 1997 C C . ASP A 1 287 ? -0.485 24.808 2.900 1.00 68.81 287 ASP A C 1
ATOM 1999 O O . ASP A 1 287 ? 0.401 25.514 2.415 1.00 68.81 287 ASP A O 1
ATOM 2003 N N . GLY A 1 288 ? -1.649 25.318 3.313 1.00 64.50 288 GLY A N 1
ATOM 2004 C CA . GLY A 1 288 ? -1.979 26.743 3.244 1.00 64.50 288 GLY A CA 1
ATOM 2005 C C . GLY A 1 288 ? -2.265 27.287 1.838 1.00 64.50 288 GLY A C 1
ATOM 2006 O O . GLY A 1 288 ? -2.540 28.482 1.713 1.00 64.50 288 GLY A O 1
ATOM 2007 N N . ASN A 1 289 ? -2.242 26.455 0.787 1.00 70.56 289 ASN A N 1
ATOM 2008 C CA . ASN A 1 289 ? -2.570 26.871 -0.578 1.00 70.56 289 ASN A CA 1
ATOM 2009 C C . ASN A 1 289 ? -3.433 25.829 -1.326 1.00 70.56 289 ASN A C 1
ATOM 2011 O O . ASN A 1 289 ? -2.904 25.010 -2.081 1.00 70.56 289 ASN A O 1
ATOM 2015 N N . PRO A 1 290 ? -4.775 25.895 -1.207 1.00 69.06 290 PRO A N 1
ATOM 2016 C CA . PRO A 1 290 ? -5.685 24.972 -1.891 1.00 69.06 290 PRO A CA 1
ATOM 2017 C C . PRO A 1 290 ? -5.661 25.093 -3.424 1.00 69.06 290 PRO A C 1
ATOM 2019 O O . PRO A 1 290 ? -6.184 24.220 -4.106 1.00 69.06 290 PRO A O 1
ATOM 2022 N N . GLY A 1 291 ? -5.057 26.141 -3.993 1.00 74.19 291 GLY A N 1
ATOM 2023 C CA . GLY A 1 291 ? -4.888 26.275 -5.443 1.00 74.19 291 GLY A CA 1
ATOM 2024 C C . GLY A 1 291 ? -3.662 25.548 -6.003 1.00 74.19 291 GLY A C 1
ATOM 2025 O O . GLY A 1 291 ? -3.481 25.537 -7.218 1.00 74.19 291 GLY A O 1
ATOM 2026 N N . LEU A 1 292 ? -2.805 24.980 -5.143 1.00 79.62 292 LEU A N 1
ATOM 2027 C CA . LEU A 1 292 ? -1.568 24.320 -5.548 1.00 79.62 292 LEU A CA 1
ATOM 2028 C C . LEU A 1 292 ? -1.592 22.840 -5.176 1.00 79.62 292 LEU A C 1
ATOM 2030 O O . LEU A 1 292 ? -1.588 22.479 -4.003 1.00 79.62 292 LEU A O 1
ATOM 2034 N N . TYR A 1 293 ? -1.556 21.988 -6.190 1.00 85.94 293 TYR A N 1
ATOM 2035 C CA . TYR A 1 293 ? -1.554 20.538 -6.042 1.00 85.94 293 TYR A CA 1
ATOM 2036 C C . TYR A 1 293 ? -0.148 20.025 -5.722 1.00 85.94 293 TYR A C 1
ATOM 2038 O O . TYR A 1 293 ? 0.796 20.365 -6.435 1.00 85.94 293 TYR A O 1
ATOM 2046 N N . SER A 1 294 ? 0.001 19.219 -4.672 1.00 85.44 294 SER A N 1
ATOM 2047 C CA . SER A 1 294 ? 1.282 18.615 -4.295 1.00 85.44 294 SER A CA 1
ATOM 2048 C C . SER A 1 294 ? 1.487 17.248 -4.938 1.00 85.44 294 SER A C 1
ATOM 2050 O O . SER A 1 294 ? 2.590 16.951 -5.386 1.00 85.44 294 SER A O 1
ATOM 2052 N N . SER A 1 295 ? 0.445 16.423 -5.033 1.00 87.75 295 SER A N 1
ATOM 2053 C CA . SER A 1 295 ? 0.524 15.108 -5.677 1.00 87.75 295 SER A CA 1
ATOM 2054 C C . SER A 1 295 ? -0.832 14.650 -6.201 1.00 87.75 295 SER A C 1
ATOM 2056 O O . SER A 1 295 ? -1.872 15.145 -5.763 1.00 87.75 295 SER A O 1
ATOM 2058 N N . CYS A 1 296 ? -0.834 13.739 -7.171 1.00 90.75 296 CYS A N 1
ATOM 2059 C CA . CYS A 1 296 ? -2.060 13.245 -7.788 1.00 90.75 296 CYS A CA 1
ATOM 2060 C C . CYS A 1 296 ? -1.916 11.816 -8.313 1.00 90.75 296 CYS A C 1
ATOM 2062 O O . CYS A 1 296 ? -0.833 11.423 -8.746 1.00 90.75 296 CYS A O 1
ATOM 2064 N N . GLY A 1 297 ? -3.018 11.068 -8.315 1.00 88.81 297 GLY A N 1
ATOM 2065 C CA . GLY A 1 297 ? -3.134 9.801 -9.026 1.00 88.81 297 GLY A CA 1
ATOM 2066 C C . GLY A 1 297 ? -4.537 9.596 -9.597 1.00 88.81 297 GLY A C 1
ATOM 2067 O O . GLY A 1 297 ? -5.528 9.899 -8.932 1.00 88.81 297 GLY A O 1
ATOM 2068 N N . ASP A 1 298 ? -4.605 9.088 -10.826 1.00 88.56 298 ASP A N 1
ATOM 2069 C CA . ASP A 1 298 ? -5.861 8.760 -11.506 1.00 88.56 298 ASP A CA 1
ATOM 2070 C C . ASP A 1 298 ? -6.494 7.496 -10.900 1.00 88.56 298 ASP A C 1
ATOM 2072 O O . ASP A 1 298 ? -5.782 6.531 -10.603 1.00 88.56 298 ASP A O 1
ATOM 2076 N N . ILE A 1 299 ? -7.816 7.531 -10.698 1.00 86.38 299 ILE A N 1
ATOM 2077 C CA . ILE A 1 299 ? -8.646 6.382 -10.294 1.00 86.38 299 ILE A CA 1
ATOM 2078 C C . ILE A 1 299 ? -8.982 5.548 -11.531 1.00 86.38 299 ILE A C 1
ATOM 2080 O O . ILE A 1 299 ? -9.401 6.150 -12.544 1.00 86.38 299 ILE A O 1
#